Protein AF-A0A2U1B757-F1 (afdb_monomer)

Foldseek 3Di:
DDDDDPDDQDDLVNLCVQLVHDSVLLVCLQQVPPDDDPVSSVSSVVSCVVSVHDDPDPDDPPPPDPQQEEEEEEADAQPCPPVCVPPLVVLLQVLQCVLSVVVRHHYHYHYDHHADLADDDDDPHQEYEYEEDHHPNHVVRCVVVLRHYAYLEAQDDDQFGAYLYAQLLCLLLVVLVVCVVVVFQAEAEEAEPSCVSNVNSNQVNSVVVVGHHDPLRYDYFPHDDLVSLVVSCVVCLVVVPDGLEYEYEADVNQVVSVVVCVVSPHDANPSYAYEYEYADPDPDLRHWYWHFPSSVSSNVRNVRSVVCSVVVPDTHDYHHTYIDIDHRDPDPPDDD

Secondary structure (DSSP, 8-state):
-----------HHHHHHHHTS-HHHHHHHHTT-SS--HHHHHHHHHHHHHTT-----S----SS----EEEEEEE--TT-SSGGGSHHHHHHHHHHHHHHHTTTPEEEEEEPPTT--S-SS----SEEEEEE---HHHHHHHHHTT-EEEEE-SS---SSS-EEEE-HHHHHHHHHHHHHHTT---EEEEE-GGGHHHHHHHHHHHHHTT----GGGEEE-SSS-HHHHHHHHHHHHHHT---SEEEESSHHHHHHHHHHHHHTT--TTTT-EEEEEESSTTS-TTEEEEEE-HHHHHHHHHHHHHHHHH-TTSPP-EEEEPEEEE-PPP------

Organism: NCBI:txid172901

pLDDT: mean 86.19, std 15.77, range [31.67, 98.56]

Structure (mmCIF, N/CA/C/O backbone):
data_AF-A0A2U1B757-F1
#
_entry.id   AF-A0A2U1B757-F1
#
loop_
_atom_site.group_PDB
_atom_site.id
_atom_site.type_symbol
_atom_site.label_atom_id
_atom_site.label_alt_id
_atom_site.label_comp_id
_atom_site.label_asym_id
_atom_site.label_entity_id
_atom_site.label_seq_id
_atom_site.pdbx_PDB_ins_code
_atom_site.Cartn_x
_atom_site.Cartn_y
_atom_site.Cartn_z
_atom_site.occupancy
_atom_site.B_iso_or_equiv
_atom_site.auth_seq_id
_atom_site.auth_comp_id
_atom_site.auth_asym_id
_atom_site.auth_atom_id
_atom_site.pdbx_PDB_model_num
ATOM 1 N N . MET A 1 1 ? -36.670 57.178 38.089 1.00 34.12 1 MET A N 1
ATOM 2 C CA . MET A 1 1 ? -35.702 56.965 39.186 1.00 34.12 1 MET A CA 1
ATOM 3 C C . MET A 1 1 ? -35.154 55.556 39.033 1.00 34.12 1 MET A C 1
ATOM 5 O O . MET A 1 1 ? -35.931 54.614 38.976 1.00 34.12 1 MET A O 1
ATOM 9 N N . ALA A 1 2 ? -33.858 55.452 38.764 1.00 32.03 2 ALA A N 1
ATOM 10 C CA . ALA A 1 2 ? -33.197 54.262 38.246 1.00 32.03 2 ALA A CA 1
ATOM 11 C C . ALA A 1 2 ? -32.808 53.268 39.345 1.00 32.03 2 ALA A C 1
ATOM 13 O O . ALA A 1 2 ? -32.341 53.696 40.393 1.00 32.03 2 ALA A O 1
ATOM 14 N N . ILE A 1 3 ? -32.837 51.971 39.019 1.00 31.67 3 ILE A N 1
ATOM 15 C CA . ILE A 1 3 ? -31.718 51.064 39.307 1.00 31.67 3 ILE A CA 1
ATOM 16 C C . ILE A 1 3 ? -31.488 50.206 38.054 1.00 31.67 3 ILE A C 1
ATOM 18 O O . ILE A 1 3 ? -32.258 49.301 37.748 1.00 31.67 3 ILE A O 1
ATOM 22 N N . ARG A 1 4 ? -30.408 50.499 37.319 1.00 35.34 4 ARG A N 1
ATOM 23 C CA . ARG A 1 4 ? -29.737 49.518 36.456 1.00 35.34 4 ARG A CA 1
ATOM 24 C C . ARG A 1 4 ? -29.043 48.498 37.364 1.00 35.34 4 ARG A C 1
ATOM 26 O O . ARG A 1 4 ? -28.332 48.900 38.282 1.00 35.34 4 ARG A O 1
ATOM 33 N N . ARG A 1 5 ? -29.149 47.205 37.051 1.00 36.34 5 ARG A N 1
ATOM 34 C CA . ARG A 1 5 ? -28.153 46.197 37.441 1.00 36.34 5 ARG A CA 1
ATOM 35 C C . ARG A 1 5 ? -27.697 45.440 36.193 1.00 36.34 5 ARG A C 1
ATOM 37 O O . ARG A 1 5 ? -28.502 44.836 35.496 1.00 36.34 5 ARG A O 1
ATOM 44 N N . ASN A 1 6 ? -26.400 45.549 35.919 1.00 34.94 6 ASN A N 1
ATOM 45 C CA . ASN A 1 6 ? -25.644 44.762 34.949 1.00 34.94 6 ASN A CA 1
ATOM 46 C C . ASN A 1 6 ? -25.761 43.252 35.248 1.00 34.94 6 ASN A C 1
ATOM 48 O O . ASN A 1 6 ? -25.683 42.864 36.408 1.00 34.94 6 ASN A O 1
ATOM 52 N N . GLY A 1 7 ? -25.827 42.420 34.201 1.00 44.78 7 GLY A N 1
ATOM 53 C CA . GLY A 1 7 ? -25.182 41.098 34.187 1.00 44.78 7 GLY A CA 1
ATOM 54 C C . GLY A 1 7 ? -25.816 39.928 34.954 1.00 44.78 7 GLY A C 1
ATOM 55 O O . GLY A 1 7 ? -25.066 39.121 35.493 1.00 44.78 7 GLY A O 1
ATOM 56 N N . ASN A 1 8 ? -27.142 39.770 34.994 1.00 49.88 8 ASN A N 1
ATOM 57 C CA . ASN A 1 8 ? -27.739 38.588 35.634 1.00 49.88 8 ASN A CA 1
ATOM 58 C C . ASN A 1 8 ? -27.901 37.423 34.650 1.00 49.88 8 ASN A C 1
ATOM 60 O O . ASN A 1 8 ? -28.842 37.384 33.860 1.00 49.88 8 ASN A O 1
ATOM 64 N N . ALA A 1 9 ? -26.990 36.453 34.736 1.00 60.97 9 ALA A N 1
ATOM 65 C CA . ALA A 1 9 ? -27.240 35.105 34.244 1.00 60.97 9 ALA A CA 1
ATOM 66 C C . ALA A 1 9 ? -28.541 34.575 34.870 1.00 60.97 9 ALA A C 1
ATOM 68 O O . ALA A 1 9 ? -28.762 34.748 36.072 1.00 60.97 9 ALA A O 1
ATOM 69 N N . VAL A 1 10 ? -29.396 33.946 34.059 1.00 73.62 10 VAL A N 1
ATOM 70 C CA . VAL A 1 10 ? -30.592 33.248 34.552 1.00 73.62 10 VAL A CA 1
ATOM 71 C C . VAL A 1 10 ? -30.161 32.303 35.670 1.00 73.62 10 VAL A C 1
ATOM 73 O O . VAL A 1 10 ? -29.182 31.575 35.509 1.00 73.62 10 VAL A O 1
ATOM 76 N N . ASN A 1 11 ? -30.846 32.343 36.814 1.00 79.81 11 ASN A N 1
ATOM 77 C CA . ASN A 1 11 ? -30.541 31.505 37.974 1.00 79.81 11 ASN A CA 1
ATOM 78 C C . ASN A 1 11 ? -31.618 30.402 38.147 1.00 79.81 11 ASN A C 1
ATOM 80 O O . ASN A 1 11 ? -32.673 30.434 37.514 1.00 79.81 11 ASN A O 1
ATOM 84 N N . MET A 1 12 ? -31.366 29.385 38.983 1.00 77.81 12 MET A N 1
ATOM 85 C CA . MET A 1 12 ? -32.296 28.248 39.146 1.00 77.81 12 MET A CA 1
ATOM 86 C C . MET A 1 12 ? -33.671 28.650 39.702 1.00 77.81 12 MET A C 1
ATOM 88 O O . MET A 1 12 ? -34.647 27.929 39.493 1.00 77.81 12 MET A O 1
ATOM 92 N N . THR A 1 13 ? -33.762 29.789 40.393 1.00 83.00 13 THR A N 1
ATOM 93 C CA . THR A 1 13 ? -35.028 30.343 40.896 1.00 83.00 13 THR A CA 1
ATOM 94 C C . THR A 1 13 ? -35.941 30.748 39.752 1.00 83.00 13 THR A C 1
ATOM 96 O O . THR A 1 13 ? -37.132 30.447 39.788 1.00 83.00 13 THR A O 1
ATOM 99 N N . ASP A 1 14 ? -35.376 31.368 38.716 1.00 83.00 14 ASP A N 1
ATOM 100 C CA . ASP A 1 14 ? -36.125 31.846 37.552 1.00 83.00 14 ASP A CA 1
ATOM 101 C C . ASP A 1 14 ? -36.711 30.664 36.765 1.00 83.00 14 ASP A C 1
ATOM 103 O O . ASP A 1 14 ? -37.870 30.678 36.346 1.00 83.00 14 ASP A O 1
ATOM 107 N N . VAL A 1 15 ? -35.924 29.591 36.641 1.00 84.94 15 VAL A N 1
ATOM 108 C CA . VAL A 1 15 ? -36.330 28.330 36.006 1.00 84.94 15 VAL A CA 1
ATOM 109 C C . VAL A 1 15 ? -37.443 27.650 36.802 1.00 84.94 15 VAL A C 1
ATOM 111 O O . VAL A 1 15 ? -38.430 27.210 36.219 1.00 84.94 15 VAL A O 1
ATOM 114 N N . ALA A 1 16 ? -37.308 27.581 38.128 1.00 87.12 16 ALA A N 1
ATOM 115 C CA . ALA A 1 16 ? -38.297 26.969 39.013 1.00 87.12 16 ALA A CA 1
ATOM 116 C C . ALA A 1 16 ? -39.655 27.680 38.918 1.00 87.12 16 ALA A C 1
ATOM 118 O O . ALA A 1 16 ? -40.687 27.033 38.735 1.00 87.12 16 ALA A O 1
ATOM 119 N N . LEU A 1 17 ? -39.632 29.016 38.949 1.00 86.56 17 LEU A N 1
ATOM 120 C CA . LEU A 1 17 ? -40.824 29.851 38.834 1.00 86.56 17 LEU A CA 1
ATOM 121 C C . LEU A 1 17 ? -41.530 29.646 37.487 1.00 86.56 17 LEU A C 1
ATOM 123 O O . LEU A 1 17 ? -42.750 29.505 37.440 1.00 86.56 17 LEU A O 1
ATOM 127 N N . LYS A 1 18 ? -40.764 29.596 36.391 1.00 85.56 18 LYS A N 1
ATOM 128 C CA . LYS A 1 18 ? -41.311 29.458 35.036 1.00 85.56 18 LYS A CA 1
ATOM 129 C C . LYS A 1 18 ? -41.819 28.042 34.737 1.00 85.56 18 LYS A C 1
ATOM 131 O O . LYS A 1 18 ? -42.826 27.907 34.051 1.00 85.56 18 LYS A O 1
ATOM 136 N N . ALA A 1 19 ? -41.162 27.014 35.275 1.00 86.19 19 ALA A N 1
ATOM 137 C CA . ALA A 1 19 ? -41.557 25.613 35.120 1.00 86.19 19 ALA A CA 1
ATOM 138 C C . ALA A 1 19 ? -42.653 25.172 36.111 1.00 86.19 19 ALA A C 1
ATOM 140 O O . ALA A 1 19 ? -43.146 24.050 36.005 1.00 86.19 19 ALA A O 1
ATOM 141 N N . GLY A 1 20 ? -43.019 26.018 37.083 1.00 88.06 20 GLY A N 1
ATOM 142 C CA . GLY A 1 20 ? -44.039 25.709 38.091 1.00 88.06 20 GLY A CA 1
ATOM 143 C C . GLY A 1 20 ? -43.607 24.647 39.108 1.00 88.06 20 GLY A C 1
ATOM 144 O O . GLY A 1 20 ? -44.442 23.889 39.596 1.00 88.06 20 GLY A O 1
ATOM 145 N N . VAL A 1 21 ? -42.310 24.559 39.420 1.00 92.06 21 VAL A N 1
ATOM 146 C CA . VAL A 1 21 ? -41.742 23.565 40.351 1.00 92.06 21 VAL A CA 1
ATOM 147 C C . VAL A 1 21 ? -40.868 24.228 41.419 1.00 92.06 21 VAL A C 1
ATOM 149 O O . VAL A 1 21 ? -40.536 25.405 41.329 1.00 92.06 21 VAL A O 1
ATOM 152 N N . SER A 1 22 ? -40.447 23.481 42.445 1.00 88.38 22 SER A N 1
ATOM 153 C CA . SER A 1 22 ? -39.488 23.989 43.437 1.00 88.38 22 SER A CA 1
ATOM 154 C C . SER A 1 22 ? -38.060 24.072 42.874 1.00 88.38 22 SER A C 1
ATOM 156 O O . SER A 1 22 ? -37.669 23.278 42.017 1.00 88.38 22 SER A O 1
ATOM 158 N N . GLN A 1 23 ? -37.221 24.954 43.431 1.00 84.25 23 GLN A N 1
ATOM 159 C CA . GLN A 1 23 ? -35.782 24.987 43.109 1.00 84.25 23 GLN A CA 1
ATOM 160 C C . GLN A 1 23 ? -35.089 23.644 43.372 1.00 84.25 23 GLN A C 1
ATOM 162 O O . GLN A 1 23 ? -34.215 23.238 42.609 1.00 84.25 23 GLN A O 1
ATOM 167 N N . SER A 1 24 ? -35.506 22.923 44.419 1.00 81.50 24 SER A N 1
ATOM 168 C CA . SER A 1 24 ? -35.012 21.574 44.701 1.00 81.50 24 SER A CA 1
ATOM 169 C C . SER A 1 24 ? -35.372 20.590 43.587 1.00 81.50 24 SER A C 1
ATOM 171 O O . SER A 1 24 ? -34.555 19.744 43.245 1.00 81.50 24 SER A O 1
ATOM 173 N N . THR A 1 25 ? -36.540 20.734 42.956 1.00 81.56 25 THR A N 1
ATOM 174 C CA . THR A 1 25 ? -36.930 19.929 41.790 1.00 81.56 25 THR A CA 1
ATOM 175 C C . THR A 1 25 ? -36.073 20.276 40.577 1.00 81.56 25 THR A C 1
ATOM 177 O O . THR A 1 25 ? -35.584 19.366 39.916 1.00 81.56 25 THR A O 1
ATOM 180 N N . VAL A 1 26 ? -35.795 21.561 40.326 1.00 83.25 26 VAL A N 1
ATOM 181 C CA . VAL A 1 26 ? -34.861 21.978 39.261 1.00 83.25 26 VAL A CA 1
ATOM 182 C C . VAL A 1 26 ? -33.454 21.429 39.515 1.00 83.25 26 VAL A C 1
ATOM 184 O O . VAL A 1 26 ? -32.849 20.879 38.603 1.00 83.25 26 VAL A O 1
ATOM 187 N N . SER A 1 27 ? -32.959 21.484 40.757 1.00 78.75 27 SER A N 1
ATOM 188 C CA . SER A 1 27 ? -31.669 20.893 41.149 1.00 78.75 27 SER A CA 1
ATOM 189 C C . SER A 1 27 ? -31.639 19.386 40.910 1.00 78.75 27 SER A C 1
ATOM 191 O O . SER A 1 27 ? -30.683 18.858 40.352 1.00 78.75 27 SER A O 1
ATOM 193 N N . ARG A 1 28 ? -32.708 18.682 41.292 1.00 79.38 28 ARG A N 1
ATOM 194 C CA . ARG A 1 28 ? -32.841 17.238 41.087 1.00 79.38 28 ARG A CA 1
ATOM 195 C C . ARG A 1 28 ? -32.923 16.861 39.610 1.00 79.38 28 ARG A C 1
ATOM 197 O O . ARG A 1 28 ? -32.370 15.833 39.236 1.00 79.38 28 ARG A O 1
ATOM 204 N N . VAL A 1 29 ? -33.570 17.684 38.781 1.00 79.38 29 VAL A N 1
ATOM 205 C CA . VAL A 1 29 ? -33.593 17.514 37.320 1.00 79.38 29 VAL A CA 1
ATOM 206 C C . VAL A 1 29 ? -32.201 17.744 36.729 1.00 79.38 29 VAL A C 1
ATOM 208 O O . VAL A 1 29 ? -31.740 16.901 35.967 1.00 79.38 29 VAL A O 1
ATOM 211 N N . LEU A 1 30 ? -31.512 18.823 37.116 1.00 75.25 30 LEU A N 1
ATOM 212 C CA . LEU A 1 30 ? -30.148 19.127 36.662 1.00 75.25 30 LEU A CA 1
ATOM 213 C C . LEU A 1 30 ? -29.133 18.050 37.087 1.00 75.25 30 LEU A C 1
ATOM 215 O O . LEU A 1 30 ? -28.228 17.734 36.324 1.00 75.25 30 LEU A O 1
ATOM 219 N N . ASN A 1 31 ? -29.316 17.451 38.268 1.00 66.69 31 ASN A N 1
ATOM 220 C CA . ASN A 1 31 ? -28.465 16.389 38.817 1.00 66.69 31 ASN A CA 1
ATOM 221 C C . ASN A 1 31 ? -28.964 14.962 38.501 1.00 66.69 31 ASN A C 1
ATOM 223 O O . ASN A 1 31 ? -28.507 14.008 39.126 1.00 66.69 31 ASN A O 1
ATOM 227 N N . ASN A 1 32 ? -29.931 14.809 37.587 1.00 65.50 32 ASN A N 1
ATOM 228 C CA . ASN A 1 32 ? -30.510 13.528 37.155 1.00 65.50 32 ASN A CA 1
ATOM 229 C C . ASN A 1 32 ? -30.948 12.578 38.300 1.00 65.50 32 ASN A C 1
ATOM 231 O O . ASN A 1 32 ? -30.881 11.358 38.171 1.00 65.50 32 ASN A O 1
ATOM 235 N N . GLN A 1 33 ? -31.431 13.109 39.429 1.00 69.75 33 GLN A N 1
ATOM 236 C CA . GLN A 1 33 ? -31.868 12.267 40.550 1.00 69.75 33 GLN A CA 1
ATOM 237 C C . GLN A 1 33 ? -33.144 11.467 40.195 1.00 69.75 33 GLN A C 1
ATOM 239 O O . GLN A 1 33 ? -34.036 11.999 39.515 1.00 69.75 33 GLN A O 1
ATOM 244 N N . PRO A 1 34 ? -33.265 10.202 40.653 1.00 63.91 34 PRO A N 1
ATOM 245 C CA . PRO A 1 34 ? -34.464 9.385 40.460 1.00 63.91 34 PRO A CA 1
ATOM 246 C C . PRO A 1 34 ? -35.663 9.928 41.262 1.00 63.91 34 PRO A C 1
ATOM 248 O O . PRO A 1 34 ? -35.502 10.699 42.208 1.00 63.91 34 PRO A O 1
ATOM 251 N N . GLY A 1 35 ? -36.885 9.528 40.888 1.00 76.50 35 GLY A N 1
ATOM 252 C CA . GLY A 1 35 ? -38.121 9.930 41.584 1.00 76.50 35 GLY A CA 1
ATOM 253 C C . GLY A 1 35 ? -38.808 11.196 41.049 1.00 76.50 35 GLY A C 1
ATOM 254 O O . GLY A 1 35 ? -39.733 11.697 41.681 1.00 76.50 35 GLY A O 1
ATOM 255 N N . ILE A 1 36 ? -38.390 11.710 39.885 1.00 85.62 36 ILE A N 1
ATOM 256 C CA . ILE A 1 36 ? -39.075 12.802 39.172 1.00 85.62 36 ILE A CA 1
ATOM 257 C C . ILE A 1 36 ? -39.834 12.220 37.979 1.00 85.62 36 ILE A C 1
ATOM 259 O O . ILE A 1 36 ? -39.271 11.449 37.201 1.00 85.62 36 ILE A O 1
ATOM 263 N N . SER A 1 37 ? -41.102 12.605 37.813 1.00 79.44 37 SER A N 1
ATOM 264 C CA . SER A 1 37 ? -41.908 12.153 36.675 1.00 79.44 37 SER A CA 1
ATOM 265 C C . SER A 1 37 ? -41.291 12.602 35.342 1.00 79.44 37 SER A C 1
ATOM 267 O O . SER A 1 37 ? -40.710 13.688 35.249 1.00 79.44 37 SER A O 1
ATOM 269 N N . ARG A 1 38 ? -41.451 11.793 34.282 1.00 70.81 38 ARG A N 1
ATOM 270 C CA . ARG A 1 38 ? -40.982 12.162 32.932 1.00 70.81 38 ARG A CA 1
ATOM 271 C C . ARG A 1 38 ? -41.558 13.504 32.483 1.00 70.81 38 ARG A C 1
ATOM 273 O O . ARG A 1 38 ? -40.819 14.322 31.956 1.00 70.81 38 ARG A O 1
ATOM 280 N N . HIS A 1 39 ? -42.840 13.746 32.758 1.00 79.44 39 HIS A N 1
ATOM 281 C CA . HIS A 1 39 ? -43.514 14.994 32.411 1.00 79.44 39 HIS A CA 1
ATOM 282 C C . HIS A 1 39 ? -42.850 16.206 33.082 1.00 79.44 39 HIS A C 1
ATOM 284 O O . HIS A 1 39 ? -42.423 17.129 32.399 1.00 79.44 39 HIS A O 1
ATOM 290 N N . THR A 1 40 ? -42.653 16.159 34.404 1.00 79.25 40 THR A N 1
ATOM 291 C CA . THR A 1 40 ? -41.993 17.236 35.163 1.00 79.25 40 THR A CA 1
ATOM 292 C C . THR A 1 40 ? -40.557 17.472 34.691 1.00 79.25 40 THR A C 1
ATOM 294 O O . THR A 1 40 ? -40.115 18.615 34.592 1.00 79.25 40 THR A O 1
ATOM 297 N N . ARG A 1 41 ? -39.823 16.399 34.373 1.00 84.00 41 ARG A N 1
ATOM 298 C CA . ARG A 1 41 ? -38.450 16.487 33.864 1.00 84.00 41 ARG A CA 1
ATOM 299 C C . ARG A 1 41 ? -38.401 17.189 32.504 1.00 84.00 41 ARG A C 1
ATOM 301 O O . ARG A 1 41 ? -37.575 18.081 32.327 1.00 84.00 41 ARG A O 1
ATOM 308 N N . THR A 1 42 ? -39.302 16.845 31.584 1.00 77.62 42 THR A N 1
ATOM 309 C CA . THR A 1 42 ? -39.407 17.500 30.271 1.00 77.62 42 THR A CA 1
ATOM 310 C C . THR A 1 42 ? -39.729 18.987 30.409 1.00 77.62 42 THR A C 1
ATOM 312 O O . THR A 1 42 ? -38.995 19.811 29.866 1.00 77.62 42 THR A O 1
ATOM 315 N N . THR A 1 43 ? -40.734 19.347 31.217 1.00 82.12 43 THR A N 1
ATOM 316 C CA . THR A 1 43 ? -41.137 20.747 31.441 1.00 82.12 43 THR A CA 1
ATOM 317 C C . THR A 1 43 ? -39.982 21.610 31.959 1.00 82.12 43 THR A C 1
ATOM 319 O O . THR A 1 43 ? -39.777 22.737 31.501 1.00 82.12 43 THR A O 1
ATOM 322 N N . VAL A 1 44 ? -39.179 21.085 32.890 1.00 85.88 44 VAL A N 1
ATOM 323 C CA . VAL A 1 44 ? -38.020 21.807 33.439 1.00 85.88 44 VAL A CA 1
ATOM 324 C C . VAL A 1 44 ? -36.912 21.974 32.394 1.00 85.88 44 VAL A C 1
ATOM 326 O O . VAL A 1 44 ? -36.362 23.067 32.269 1.00 85.88 44 VAL A O 1
ATOM 329 N N . LEU A 1 45 ? -36.600 20.935 31.612 1.00 80.44 45 LEU A N 1
ATOM 330 C CA . LEU A 1 45 ? -35.567 20.993 30.567 1.00 80.44 45 LEU A CA 1
ATOM 331 C C . LEU A 1 45 ? -35.931 21.955 29.427 1.00 80.44 45 LEU A C 1
ATOM 333 O O . LEU A 1 45 ? -35.069 22.680 28.930 1.00 80.44 45 LEU A O 1
ATOM 337 N N . GLU A 1 46 ? -37.200 22.003 29.028 1.00 81.38 46 GLU A N 1
ATOM 338 C CA . GLU A 1 46 ? -37.687 22.971 28.040 1.00 81.38 46 GLU A CA 1
ATOM 339 C C . GLU A 1 46 ? -37.616 24.401 28.571 1.00 81.38 46 GLU A C 1
ATOM 341 O O . GLU A 1 46 ? -37.149 25.300 27.871 1.00 81.38 46 GLU A O 1
ATOM 346 N N . THR A 1 47 ? -37.984 24.602 29.837 1.00 84.94 47 THR A N 1
ATOM 347 C CA . THR A 1 47 ? -37.891 25.907 30.501 1.00 84.94 47 THR A CA 1
ATOM 348 C C . THR A 1 47 ? -36.440 26.395 30.591 1.00 84.94 47 THR A C 1
ATOM 350 O O . THR A 1 47 ? -36.163 27.563 30.319 1.00 84.94 47 THR A O 1
ATOM 353 N N . LEU A 1 48 ? -35.493 25.500 30.902 1.00 81.81 48 LEU A N 1
ATOM 354 C CA . LEU A 1 48 ? -34.054 25.798 30.906 1.00 81.81 48 LEU A CA 1
ATOM 355 C C . LEU A 1 48 ? -33.569 26.291 29.534 1.00 81.81 48 LEU A C 1
ATOM 357 O O . LEU A 1 48 ? -32.829 27.275 29.464 1.00 81.81 48 LEU A O 1
ATOM 361 N N . ARG A 1 49 ? -34.025 25.650 28.446 1.00 76.81 49 ARG A N 1
ATOM 362 C CA . ARG A 1 49 ? -33.707 26.054 27.065 1.00 76.81 49 ARG A CA 1
ATOM 363 C C . ARG A 1 49 ? -34.331 27.398 26.699 1.00 76.81 49 ARG A C 1
ATOM 365 O O . ARG A 1 49 ? -33.632 28.250 26.164 1.00 76.81 49 ARG A O 1
ATOM 372 N N . GLN A 1 50 ? -35.611 27.603 27.013 1.00 76.31 50 GLN A N 1
ATOM 373 C CA . GLN A 1 50 ? -36.326 28.852 26.722 1.00 76.31 50 GLN A CA 1
ATOM 374 C C . GLN A 1 50 ? -35.697 30.062 27.415 1.00 76.31 50 GLN A C 1
ATOM 376 O O . GLN A 1 50 ? -35.659 31.149 26.845 1.00 76.31 50 GLN A O 1
ATOM 381 N N . LEU A 1 51 ? -35.194 29.876 28.635 1.00 80.44 51 LEU A N 1
ATOM 382 C CA . LEU A 1 51 ? -34.554 30.942 29.398 1.00 80.44 51 LEU A CA 1
ATOM 383 C C . LEU A 1 51 ? -33.061 31.107 29.066 1.00 80.44 51 LEU A C 1
ATOM 385 O O . LEU A 1 51 ? -32.431 32.031 29.566 1.00 80.44 51 LEU A O 1
ATOM 389 N N . GLY A 1 52 ? -32.470 30.238 28.239 1.00 70.75 52 GLY A N 1
ATOM 390 C CA . GLY A 1 52 ? -31.040 30.299 27.927 1.00 70.75 52 GLY A CA 1
ATOM 391 C C . GLY A 1 52 ? -30.147 30.098 29.158 1.00 70.75 52 GLY A C 1
ATOM 392 O O . GLY A 1 52 ? -29.062 30.678 29.238 1.00 70.75 52 GLY A O 1
ATOM 393 N N . TYR A 1 53 ? -30.610 29.304 30.132 1.00 73.88 53 TYR A N 1
ATOM 394 C CA . TYR A 1 53 ? -29.877 29.016 31.363 1.00 73.88 53 TYR A CA 1
ATOM 395 C C . TYR A 1 53 ? -28.573 28.272 31.043 1.00 73.88 53 TYR A C 1
ATOM 397 O O . TYR A 1 53 ? -28.596 27.143 30.551 1.00 73.88 53 TYR A O 1
ATOM 405 N N . LYS A 1 54 ? -27.424 28.896 31.325 1.00 54.94 54 LYS A N 1
ATOM 406 C CA . LYS A 1 54 ? -26.097 28.287 31.157 1.00 54.94 54 LYS A CA 1
ATOM 407 C C . LYS A 1 54 ? -25.628 27.728 32.500 1.00 54.94 54 LYS A C 1
ATOM 409 O O . LYS A 1 54 ? -25.348 28.489 33.423 1.00 54.94 54 LYS A O 1
ATOM 414 N N . THR A 1 55 ? -25.543 26.406 32.622 1.00 53.06 55 THR A N 1
ATOM 415 C CA . THR A 1 55 ? -25.015 25.742 33.823 1.00 53.06 55 THR A CA 1
ATOM 416 C C . THR A 1 55 ? -23.510 26.004 33.949 1.00 53.06 55 THR A C 1
ATOM 418 O O . THR A 1 55 ? -22.717 25.424 33.209 1.00 53.06 55 THR A O 1
ATOM 421 N N . ASN A 1 56 ? -23.099 26.837 34.907 1.00 44.94 56 ASN A N 1
ATOM 422 C CA . ASN A 1 56 ? -21.710 26.896 35.373 1.00 44.94 56 ASN A CA 1
ATOM 423 C C . ASN A 1 56 ? -21.478 25.781 36.401 1.00 44.94 56 ASN A C 1
ATOM 425 O O . ASN A 1 56 ? -21.435 26.027 37.603 1.00 44.94 56 ASN A O 1
ATOM 429 N N . SER A 1 57 ? -21.370 24.540 35.940 1.00 39.62 57 SER A N 1
ATOM 430 C CA . SER A 1 57 ? -20.959 23.422 36.789 1.00 39.62 57 SER A CA 1
ATOM 431 C C . SER A 1 57 ? -20.412 22.299 35.922 1.00 39.62 57 SER A C 1
ATOM 433 O O . SER A 1 57 ? -21.151 21.660 35.173 1.00 39.62 57 SER A O 1
ATOM 435 N N . GLY A 1 58 ? -19.102 22.069 36.034 1.00 43.25 58 GLY A N 1
ATOM 436 C CA . GLY A 1 58 ? -18.497 20.813 35.617 1.00 43.25 58 GLY A CA 1
ATOM 437 C C . GLY A 1 58 ? -19.190 19.638 36.312 1.00 43.25 58 GLY A C 1
ATOM 438 O O . GLY A 1 58 ? -19.603 19.750 37.463 1.00 43.25 58 GLY A O 1
ATOM 439 N N . HIS A 1 59 ? -19.291 18.523 35.592 1.00 39.16 59 HIS A N 1
ATOM 440 C CA . HIS A 1 59 ? -19.838 17.241 36.046 1.00 39.16 59 HIS A CA 1
ATOM 441 C C . HIS A 1 59 ? -21.351 17.200 36.320 1.00 39.16 59 HIS A C 1
ATOM 443 O O . HIS A 1 59 ? -21.795 16.925 37.429 1.00 39.16 59 HIS A O 1
ATOM 449 N N . ALA A 1 60 ? -22.139 17.294 35.250 1.00 34.38 60 ALA A N 1
ATOM 450 C CA . ALA A 1 60 ? -23.333 16.465 35.114 1.00 34.38 60 ALA A CA 1
ATOM 451 C C . ALA A 1 60 ? -23.225 15.728 33.774 1.00 34.38 60 ALA A C 1
ATOM 453 O O . ALA A 1 60 ? -23.456 16.300 32.710 1.00 34.38 60 ALA A O 1
ATOM 454 N N . LYS A 1 61 ? -22.775 14.467 33.837 1.00 40.25 61 LYS A N 1
ATOM 455 C CA . LYS A 1 61 ? -22.839 13.519 32.723 1.00 40.25 61 LYS A CA 1
ATOM 456 C C . LYS A 1 61 ? -24.300 13.433 32.289 1.00 40.25 61 LYS A C 1
ATOM 458 O O . LYS A 1 61 ? -25.129 12.878 33.005 1.00 40.25 61 LYS A O 1
ATOM 463 N N . SER A 1 62 ? -24.613 14.017 31.140 1.00 36.25 62 SER A N 1
ATOM 464 C CA . SER A 1 62 ? -25.859 13.715 30.455 1.00 36.25 62 SER A CA 1
ATOM 465 C C . SER A 1 62 ? -25.746 12.277 29.958 1.00 36.25 62 SER A C 1
ATOM 467 O O . SER A 1 62 ? -24.883 11.995 29.134 1.00 36.25 62 SER A O 1
ATOM 469 N N . GLU A 1 63 ? -26.630 11.391 30.418 1.00 38.66 63 GLU A N 1
ATOM 470 C CA . GLU A 1 63 ? -26.969 10.097 29.791 1.00 38.66 63 GLU A CA 1
ATOM 471 C C . GLU A 1 63 ? -27.618 10.297 28.398 1.00 38.66 63 GLU A C 1
ATOM 473 O O . GLU A 1 63 ? -28.562 9.612 28.015 1.00 38.66 63 GLU A O 1
ATOM 478 N N . ALA A 1 64 ? -27.137 11.281 27.638 1.00 38.22 64 ALA A N 1
ATOM 479 C CA . ALA A 1 64 ? -27.410 11.446 26.225 1.00 38.22 64 ALA A CA 1
ATOM 480 C C . ALA A 1 64 ? -26.120 11.041 25.510 1.00 38.22 64 ALA A C 1
ATOM 482 O O . ALA A 1 64 ? -25.210 11.852 25.364 1.00 38.22 64 ALA A O 1
ATOM 483 N N . GLU A 1 65 ? -26.070 9.756 25.160 1.00 40.38 65 GLU A N 1
ATOM 484 C CA . GLU A 1 65 ? -25.096 9.126 24.266 1.00 40.38 65 GLU A CA 1
ATOM 485 C C . GLU A 1 65 ? -23.640 9.163 24.772 1.00 40.38 65 GLU A C 1
ATOM 487 O O . GLU A 1 65 ? -22.866 10.076 24.475 1.00 40.38 65 GLU A O 1
ATOM 492 N N . GLU A 1 66 ? -23.209 8.094 25.456 1.00 45.09 66 GLU A N 1
ATOM 493 C CA . GLU A 1 66 ? -21.830 7.613 25.286 1.00 45.09 66 GLU A CA 1
ATOM 494 C C . GLU A 1 66 ? -21.674 7.245 23.801 1.00 45.09 66 GLU A C 1
ATOM 496 O O . GLU A 1 66 ? -21.884 6.113 23.380 1.00 45.09 66 GLU A O 1
ATOM 501 N N . THR A 1 67 ? -21.430 8.248 22.955 1.00 53.22 67 THR A N 1
ATOM 502 C CA . THR A 1 67 ? -21.060 8.028 21.560 1.00 53.22 67 THR A CA 1
ATOM 503 C C . THR A 1 67 ? -19.739 7.282 21.582 1.00 53.22 67 THR A C 1
ATOM 505 O O . THR A 1 67 ? -18.727 7.890 21.952 1.00 53.22 67 THR A O 1
ATOM 508 N N . ALA A 1 68 ? -19.760 6.004 21.201 1.00 60.56 68 ALA A N 1
ATOM 509 C CA . ALA A 1 68 ? -18.568 5.178 21.098 1.00 60.56 68 ALA A CA 1
ATOM 510 C C . ALA A 1 68 ? -17.458 5.955 20.382 1.00 60.56 68 ALA A C 1
ATOM 512 O O . ALA A 1 68 ? -17.628 6.410 19.243 1.00 60.56 68 ALA A O 1
ATOM 513 N N . ALA A 1 69 ? -16.352 6.189 21.087 1.00 83.62 69 ALA A N 1
ATOM 514 C CA . ALA A 1 69 ? -15.223 6.937 20.560 1.00 83.62 69 ALA A CA 1
ATOM 515 C C . ALA A 1 69 ? -14.225 5.952 19.953 1.00 83.62 69 ALA A C 1
ATOM 517 O O . ALA A 1 69 ? -13.626 5.151 20.669 1.00 83.62 69 ALA A O 1
ATOM 518 N N . VAL A 1 70 ? -14.039 6.027 18.637 1.00 93.94 70 VAL A N 1
ATOM 519 C CA . VAL A 1 70 ? -12.991 5.294 17.923 1.00 93.94 70 VAL A CA 1
ATOM 520 C C . VAL A 1 70 ? -11.835 6.252 17.658 1.00 93.94 70 VAL A C 1
ATOM 522 O O . VAL A 1 70 ? -12.039 7.369 17.175 1.00 93.94 70 VAL A O 1
ATOM 525 N N . SER A 1 71 ? -10.615 5.819 17.957 1.00 95.38 71 SER A N 1
ATOM 526 C CA . SER A 1 71 ? -9.398 6.550 17.598 1.00 95.38 71 SER A CA 1
ATOM 527 C C . SER A 1 71 ? -8.806 5.983 16.314 1.00 95.38 71 SER A C 1
ATOM 529 O O . SER A 1 71 ? -8.474 4.804 16.263 1.00 95.38 71 SER A O 1
ATOM 531 N N . LEU A 1 72 ? -8.619 6.820 15.298 1.00 96.81 72 LEU A N 1
ATOM 532 C CA . LEU A 1 72 ? -7.733 6.529 14.175 1.00 96.81 72 LEU A CA 1
ATOM 533 C C . LEU A 1 72 ? -6.340 7.052 14.514 1.00 96.81 72 LEU A C 1
ATOM 535 O O . LEU A 1 72 ? -6.134 8.259 14.661 1.00 96.81 72 LEU A O 1
ATOM 539 N N . VAL A 1 73 ? -5.404 6.122 14.646 1.00 97.00 73 VAL A N 1
ATOM 540 C CA . VAL A 1 73 ? -4.014 6.369 15.006 1.00 97.00 73 VAL A CA 1
ATOM 541 C C . VAL A 1 73 ? -3.159 6.143 13.766 1.00 97.00 73 VAL A C 1
ATOM 543 O O . VAL A 1 73 ? -3.000 5.016 13.302 1.00 97.00 73 VAL A O 1
ATOM 546 N N . MET A 1 74 ? -2.629 7.231 13.219 1.00 96.88 74 MET A N 1
ATOM 547 C CA . MET A 1 74 ? -1.716 7.222 12.087 1.00 96.88 74 MET A CA 1
ATOM 548 C C . MET A 1 74 ? -0.295 6.891 12.556 1.00 96.88 74 MET A C 1
ATOM 550 O O . MET A 1 74 ? 0.251 7.570 13.430 1.00 96.88 74 MET A O 1
ATOM 554 N N . CYS A 1 75 ? 0.294 5.867 11.945 1.00 96.44 75 CYS A N 1
ATOM 555 C CA . CYS A 1 75 ? 1.647 5.369 12.173 1.00 96.44 75 CYS A CA 1
ATOM 556 C C . CYS A 1 75 ? 2.490 5.630 10.908 1.00 96.44 75 CYS A C 1
ATOM 558 O O . CYS A 1 75 ? 2.478 4.805 9.990 1.00 96.44 75 CYS A O 1
ATOM 560 N N . PRO A 1 76 ? 3.158 6.794 10.807 1.00 94.31 76 PRO A N 1
ATOM 561 C CA . PRO A 1 76 ? 3.880 7.199 9.604 1.00 94.31 76 PRO A CA 1
ATOM 562 C C . PRO A 1 76 ? 5.260 6.540 9.487 1.00 94.31 76 PRO A C 1
ATOM 564 O O . PRO A 1 76 ? 5.838 6.076 10.473 1.00 94.31 76 PRO A O 1
ATOM 567 N N . L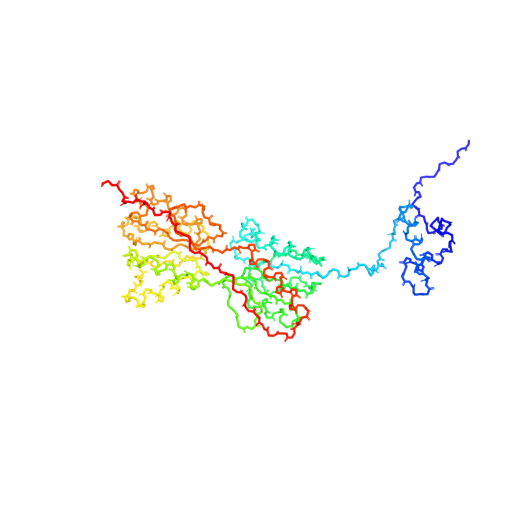EU A 1 77 ? 5.817 6.578 8.276 1.00 92.12 77 LEU A N 1
ATOM 568 C CA . LEU A 1 77 ? 7.250 6.373 8.045 1.00 92.12 77 LEU A CA 1
ATOM 569 C C . LEU A 1 77 ? 8.070 7.586 8.514 1.00 92.12 77 LEU A C 1
ATOM 571 O O . LEU A 1 77 ? 7.524 8.690 8.580 1.00 92.12 77 LEU A O 1
ATOM 575 N N . PRO A 1 78 ? 9.378 7.429 8.796 1.00 91.44 78 PRO A N 1
ATOM 576 C CA . PRO A 1 78 ? 10.232 8.535 9.238 1.00 91.44 78 PRO A CA 1
ATOM 577 C C . PRO A 1 78 ? 10.213 9.755 8.308 1.00 91.44 78 PRO A C 1
ATOM 579 O O . PRO A 1 78 ? 10.277 10.887 8.776 1.00 91.44 78 PRO A O 1
ATOM 582 N N . GLU A 1 79 ? 10.098 9.542 6.997 1.00 89.06 79 GLU A N 1
ATOM 583 C CA . GLU A 1 79 ? 10.044 10.609 5.996 1.00 89.06 79 GLU A CA 1
ATOM 584 C C . GLU A 1 79 ? 8.655 11.265 5.829 1.00 89.06 79 GLU A C 1
ATOM 586 O O . GLU A 1 79 ? 8.534 12.277 5.134 1.00 89.06 79 GLU A O 1
ATOM 591 N N . GLN A 1 80 ? 7.602 10.716 6.445 1.00 88.69 80 GLN A N 1
ATOM 592 C CA . GLN A 1 80 ? 6.217 11.184 6.316 1.00 88.69 80 GLN A CA 1
ATOM 593 C C . GLN A 1 80 ? 5.857 12.176 7.433 1.00 88.69 80 GLN A C 1
ATOM 595 O O . GLN A 1 80 ? 5.167 11.839 8.393 1.00 88.69 80 GLN A O 1
ATOM 600 N N . ASN A 1 81 ? 6.309 13.424 7.289 1.00 82.88 81 ASN A N 1
ATOM 601 C CA . ASN A 1 81 ? 6.075 14.481 8.285 1.00 82.88 81 ASN A CA 1
ATOM 602 C C . ASN A 1 81 ? 4.600 14.908 8.408 1.00 82.88 81 ASN A C 1
ATOM 604 O O . ASN A 1 81 ? 4.144 15.223 9.504 1.00 82.88 81 ASN A O 1
ATOM 608 N N . ASP A 1 82 ? 3.861 14.918 7.294 1.00 86.38 82 ASP A N 1
ATOM 609 C CA . ASP A 1 82 ? 2.419 15.185 7.262 1.00 86.38 82 ASP A CA 1
ATOM 610 C C . ASP A 1 82 ? 1.700 14.062 6.496 1.00 86.38 82 ASP A C 1
ATOM 612 O O . ASP A 1 82 ? 1.439 14.178 5.296 1.00 86.38 82 ASP A O 1
ATOM 616 N N . PRO A 1 83 ? 1.421 12.923 7.154 1.00 85.44 83 PRO A N 1
ATOM 617 C CA . PRO A 1 83 ? 0.836 11.771 6.482 1.00 85.44 83 PRO A CA 1
ATOM 618 C C . PRO A 1 83 ? -0.566 12.051 5.934 1.00 85.44 83 PRO A C 1
ATOM 620 O O . PRO A 1 83 ? -0.939 11.470 4.923 1.00 85.44 83 PRO A O 1
ATOM 623 N N . PHE A 1 84 ? -1.345 12.946 6.547 1.00 86.12 84 PHE A N 1
ATOM 624 C CA . PHE A 1 84 ? -2.691 13.263 6.060 1.00 86.12 84 PHE A CA 1
ATOM 625 C C . PHE A 1 84 ? -2.695 14.261 4.895 1.00 86.12 84 PHE A C 1
ATOM 627 O O . PHE A 1 84 ? -3.730 14.410 4.251 1.00 86.12 84 PHE A O 1
ATOM 634 N N . ALA A 1 85 ? -1.559 14.887 4.568 1.00 83.38 85 ALA A N 1
ATOM 635 C CA . ALA A 1 85 ? -1.385 15.563 3.282 1.00 83.38 85 ALA A CA 1
ATOM 636 C C . ALA A 1 85 ? -1.253 14.574 2.110 1.00 83.38 85 ALA A C 1
ATOM 638 O O . ALA A 1 85 ? -1.453 14.957 0.958 1.00 83.38 85 ALA A O 1
ATOM 639 N N . LEU A 1 86 ? -0.941 13.301 2.383 1.00 85.06 86 LEU A N 1
ATOM 640 C CA . LEU A 1 86 ? -0.960 12.254 1.368 1.00 85.06 86 LEU A CA 1
ATOM 641 C C . LEU A 1 86 ? -2.407 11.822 1.117 1.00 85.06 86 LEU A C 1
ATOM 643 O O . LEU A 1 86 ? -3.103 11.341 2.016 1.00 85.06 86 LEU A O 1
ATOM 647 N N . GLU A 1 87 ? -2.834 11.950 -0.136 1.00 85.94 87 GLU A N 1
ATOM 648 C CA . GLU A 1 87 ? -4.209 11.700 -0.576 1.00 85.94 87 GLU A CA 1
ATOM 649 C C . GLU A 1 87 ? -4.730 10.315 -0.158 1.00 85.94 87 GLU A C 1
ATOM 651 O O . GLU A 1 87 ? -5.879 10.179 0.266 1.00 85.94 87 GLU A O 1
ATOM 656 N N . TYR A 1 88 ? -3.868 9.295 -0.198 1.00 89.19 88 TYR A N 1
ATOM 657 C CA . TYR A 1 88 ? -4.200 7.940 0.240 1.00 89.19 88 TYR A CA 1
ATOM 658 C C . TYR A 1 88 ? -4.728 7.902 1.680 1.00 89.19 88 TYR A C 1
ATOM 660 O O . TYR A 1 88 ? -5.848 7.449 1.922 1.00 89.19 88 TYR A O 1
ATOM 668 N N . PHE A 1 89 ? -3.952 8.410 2.643 1.00 92.06 89 PHE A N 1
ATOM 669 C CA . PHE A 1 89 ? -4.324 8.356 4.057 1.00 92.06 89 PHE A CA 1
ATOM 670 C C . PHE A 1 89 ? -5.508 9.274 4.370 1.00 92.06 89 PHE A C 1
ATOM 672 O O . PHE A 1 89 ? -6.358 8.911 5.187 1.00 92.06 89 PHE A O 1
ATOM 679 N N . ALA A 1 90 ? -5.614 10.421 3.690 1.00 91.75 90 ALA A N 1
ATOM 680 C CA . ALA A 1 90 ? -6.783 11.292 3.785 1.00 91.75 90 ALA A CA 1
ATOM 681 C C . ALA A 1 90 ? -8.069 10.577 3.334 1.00 91.75 90 ALA A C 1
ATOM 683 O O . ALA A 1 90 ? -9.095 10.647 4.016 1.00 91.75 90 ALA A O 1
ATOM 684 N N . THR A 1 91 ? -8.002 9.831 2.229 1.00 92.88 91 THR A N 1
ATOM 685 C CA . THR A 1 91 ? -9.155 9.114 1.667 1.00 92.88 91 THR A CA 1
ATOM 686 C C . THR A 1 91 ? -9.563 7.921 2.534 1.00 92.88 91 THR A C 1
ATOM 688 O O . THR A 1 91 ? -10.752 7.728 2.796 1.00 92.88 91 THR A O 1
ATOM 691 N N . VAL A 1 92 ? -8.595 7.179 3.091 1.00 95.62 92 VAL A N 1
ATOM 692 C CA . VAL A 1 92 ? -8.874 6.145 4.106 1.00 95.62 92 VAL A CA 1
ATOM 693 C C . VAL A 1 92 ? -9.567 6.759 5.329 1.00 95.62 92 VAL A C 1
ATOM 695 O O . VAL A 1 92 ? -10.588 6.248 5.792 1.00 95.62 92 VAL A O 1
ATOM 698 N N . ALA A 1 93 ? -9.059 7.884 5.845 1.00 95.62 93 ALA A N 1
ATOM 699 C CA . ALA A 1 93 ? -9.650 8.562 6.997 1.00 95.62 93 ALA A CA 1
ATOM 700 C C . ALA A 1 93 ? -11.074 9.080 6.722 1.00 95.62 93 ALA A C 1
ATOM 702 O O . ALA A 1 93 ? -11.922 9.021 7.615 1.00 95.62 93 ALA A O 1
ATOM 703 N N . SER A 1 94 ? -11.355 9.548 5.501 1.00 94.88 94 SER A N 1
ATOM 704 C CA . SER A 1 94 ? -12.703 9.927 5.053 1.00 94.88 94 SER A CA 1
ATOM 705 C C . SER A 1 94 ? -13.657 8.728 5.059 1.00 94.88 94 SER A C 1
ATOM 707 O O . SER A 1 94 ? -14.713 8.805 5.690 1.00 94.88 94 SER A O 1
ATOM 709 N N . GLY A 1 95 ? -13.254 7.588 4.483 1.00 96.62 95 GLY A N 1
ATOM 710 C CA . GLY A 1 95 ? -14.057 6.360 4.497 1.00 96.62 95 GLY A CA 1
ATOM 711 C C . GLY A 1 95 ? -14.369 5.860 5.912 1.00 96.62 95 GLY A C 1
ATOM 712 O O . GLY A 1 95 ? -15.495 5.437 6.194 1.00 96.62 95 GLY A O 1
ATOM 713 N N . ILE A 1 96 ? -13.404 5.976 6.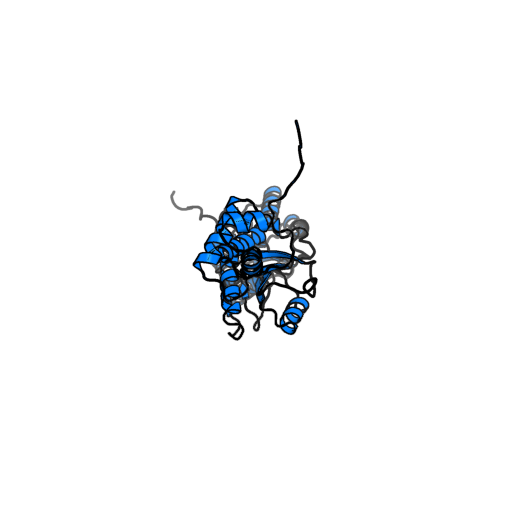834 1.00 97.56 96 ILE A N 1
ATOM 714 C CA . ILE A 1 96 ? -13.614 5.676 8.259 1.00 97.56 96 ILE A CA 1
ATOM 715 C C . ILE A 1 96 ? -14.642 6.640 8.854 1.00 97.56 96 ILE A C 1
ATOM 717 O O . ILE A 1 96 ? -15.637 6.204 9.435 1.00 97.56 96 ILE A O 1
ATOM 721 N N . ARG A 1 97 ? -14.409 7.949 8.707 1.00 96.06 97 ARG A N 1
ATOM 722 C CA . ARG A 1 97 ? -15.237 9.011 9.287 1.00 96.06 97 ARG A CA 1
ATOM 723 C C . ARG A 1 97 ? -16.697 8.875 8.881 1.00 96.06 97 ARG A C 1
ATOM 725 O O . ARG A 1 97 ? -17.548 8.756 9.755 1.00 96.06 97 ARG A O 1
ATOM 732 N N . GLU A 1 98 ? -16.973 8.817 7.583 1.00 95.81 98 GLU A N 1
ATOM 733 C CA . GLU A 1 98 ? -18.343 8.739 7.069 1.00 95.81 98 GLU A CA 1
ATOM 734 C C . GLU A 1 98 ? -19.066 7.466 7.522 1.00 95.81 98 GLU A C 1
ATOM 736 O O . GLU A 1 98 ? -20.281 7.459 7.721 1.00 95.81 98 GLU A O 1
ATOM 741 N N . THR A 1 99 ? -18.331 6.366 7.690 1.00 96.81 99 THR A N 1
ATOM 742 C CA . THR A 1 99 ? -18.900 5.096 8.152 1.00 96.81 99 THR A CA 1
ATOM 743 C C . THR A 1 99 ? -19.233 5.131 9.644 1.00 96.81 99 THR A C 1
ATOM 745 O O . THR A 1 99 ? -20.272 4.613 10.053 1.00 96.81 99 THR A O 1
ATOM 748 N N . LEU A 1 100 ? -18.387 5.761 10.463 1.00 94.19 100 LEU A N 1
ATOM 749 C CA . LEU A 1 100 ? -18.635 5.937 11.895 1.00 94.19 100 LEU A CA 1
ATOM 750 C C . LEU A 1 100 ? -19.755 6.955 12.168 1.00 94.19 100 LEU A C 1
ATOM 752 O O . LEU A 1 100 ? -20.611 6.708 13.019 1.00 94.19 100 LEU A O 1
ATOM 756 N N . GLU A 1 101 ? -19.802 8.055 11.413 1.00 91.69 101 GLU A N 1
ATOM 757 C CA . GLU A 1 101 ? -20.826 9.100 11.549 1.00 91.69 101 GLU A CA 1
ATOM 758 C C . GLU A 1 101 ? -22.243 8.558 11.309 1.00 91.69 101 GLU A C 1
ATOM 760 O O . GLU A 1 101 ? -23.168 8.911 12.040 1.00 91.69 101 GLU A O 1
ATOM 765 N N . LYS A 1 102 ? -22.410 7.619 10.366 1.00 91.38 102 LYS A N 1
ATOM 766 C CA . LYS A 1 102 ? -23.698 6.952 10.080 1.00 91.38 102 LYS A CA 1
ATOM 767 C C . LYS A 1 102 ? -24.297 6.203 11.274 1.00 91.38 102 LYS A C 1
ATOM 769 O O . LYS A 1 102 ? -25.496 5.940 11.270 1.00 91.38 102 LYS A O 1
ATOM 774 N N . VAL A 1 103 ? -23.492 5.850 12.277 1.00 87.81 103 VAL A N 1
ATOM 775 C CA . VAL A 1 103 ? -23.951 5.168 13.499 1.00 87.81 103 VAL A CA 1
ATOM 776 C C . VAL A 1 103 ? -23.791 6.028 14.757 1.00 87.81 103 VAL A C 1
ATOM 778 O O . VAL A 1 103 ? -23.901 5.511 15.866 1.00 87.81 103 VAL A O 1
ATOM 781 N N . GLY A 1 104 ? -23.506 7.325 14.599 1.00 86.69 104 GLY A N 1
ATOM 782 C CA . GLY A 1 104 ? -23.317 8.257 15.713 1.00 86.69 104 GLY A CA 1
ATOM 783 C C . GLY A 1 104 ? -22.009 8.073 16.493 1.00 86.69 104 GLY A C 1
ATOM 784 O O . GLY A 1 104 ? -21.866 8.631 17.579 1.00 86.69 104 GLY A O 1
ATOM 785 N N . ALA A 1 105 ? -21.042 7.308 15.975 1.00 88.69 105 ALA A N 1
ATOM 786 C CA . ALA A 1 105 ? -19.743 7.134 16.620 1.00 88.69 105 ALA A CA 1
ATOM 787 C C . ALA A 1 105 ? -18.824 8.333 16.335 1.00 88.69 105 ALA A C 1
ATOM 789 O O . ALA A 1 105 ? -18.790 8.863 15.222 1.00 88.69 105 ALA A O 1
ATOM 790 N N . ARG A 1 106 ? -18.045 8.759 17.336 1.00 88.81 106 ARG A N 1
ATOM 791 C CA . ARG A 1 106 ? -17.084 9.863 17.183 1.00 88.81 106 ARG A CA 1
ATOM 792 C C . ARG A 1 106 ? -15.730 9.324 16.743 1.00 88.81 106 ARG A C 1
ATOM 794 O O . ARG A 1 106 ? -15.222 8.373 17.333 1.00 88.81 106 ARG A O 1
ATOM 801 N N . LEU A 1 107 ? -15.118 9.985 15.760 1.00 92.81 107 LEU A N 1
ATOM 802 C CA . LEU A 1 107 ? -13.757 9.694 15.315 1.00 92.81 107 LEU A CA 1
ATOM 803 C C . LEU A 1 107 ? -12.764 10.704 15.900 1.00 92.81 107 LEU A C 1
ATOM 805 O O . LEU A 1 107 ? -12.841 11.898 15.600 1.00 92.81 107 LEU A O 1
ATOM 809 N N . ARG A 1 108 ? -11.790 10.218 16.672 1.00 92.31 108 ARG A N 1
ATOM 810 C CA . ARG A 1 108 ? -10.612 10.992 17.080 1.00 92.31 108 ARG A CA 1
ATOM 811 C C . ARG A 1 108 ? -9.448 10.667 16.151 1.00 92.31 108 ARG A C 1
ATOM 813 O O . ARG A 1 108 ? -9.159 9.500 15.926 1.00 92.31 108 ARG A O 1
ATOM 820 N N . LEU A 1 109 ? -8.773 11.692 15.638 1.00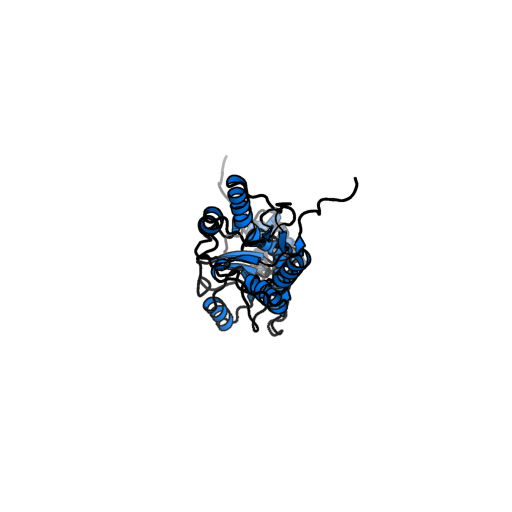 91.62 109 LEU A N 1
ATOM 821 C CA . LEU A 1 109 ? -7.539 11.525 14.873 1.00 91.62 109 LEU A CA 1
ATOM 822 C C . LEU A 1 109 ? -6.329 11.739 15.774 1.00 91.62 109 LEU A C 1
ATOM 824 O O . LEU A 1 109 ? -6.318 12.648 16.608 1.00 91.62 109 LEU A O 1
ATOM 828 N N . GLN A 1 110 ? -5.310 10.915 15.582 1.00 92.38 110 GLN A N 1
ATOM 829 C CA . GLN A 1 110 ? -4.027 11.036 16.249 1.00 92.38 110 GLN A CA 1
ATOM 830 C C . GLN A 1 110 ? -2.919 10.599 15.297 1.00 92.38 110 GLN A C 1
ATOM 832 O O . GLN A 1 110 ? -3.043 9.563 14.659 1.00 92.38 110 GLN A O 1
ATOM 837 N N . THR A 1 111 ? -1.826 11.353 15.242 1.00 93.75 111 THR A N 1
ATOM 838 C CA . THR A 1 111 ? -0.615 10.963 14.509 1.00 93.75 111 THR A CA 1
ATOM 839 C C . THR A 1 111 ? 0.494 10.700 15.512 1.00 93.75 111 THR A C 1
ATOM 841 O O . THR A 1 111 ? 0.730 11.524 16.398 1.00 93.75 111 THR A O 1
ATOM 844 N N . LEU A 1 112 ? 1.140 9.541 15.406 1.00 94.94 112 LEU A N 1
ATOM 845 C CA . LEU A 1 112 ? 2.291 9.188 16.229 1.00 94.94 112 LEU A CA 1
ATOM 846 C C . LEU A 1 112 ? 3.602 9.567 15.530 1.00 94.94 112 LEU A C 1
ATOM 848 O O . LEU A 1 112 ? 3.638 9.645 14.302 1.00 94.94 112 LEU A O 1
ATOM 852 N N . PRO A 1 113 ? 4.699 9.747 16.283 1.00 93.69 113 PRO A N 1
ATOM 853 C CA . PRO A 1 113 ? 6.038 9.669 15.715 1.00 93.69 113 PRO A CA 1
ATOM 854 C C . PRO A 1 113 ? 6.264 8.317 15.022 1.00 93.69 113 PRO A C 1
ATOM 856 O O . PRO A 1 113 ? 5.718 7.294 15.449 1.00 93.69 113 PRO A O 1
ATOM 859 N N . ALA A 1 114 ? 7.095 8.300 13.981 1.00 93.06 114 ALA A N 1
ATOM 860 C CA . ALA A 1 114 ? 7.470 7.062 13.304 1.00 93.06 114 ALA A CA 1
ATOM 861 C C . ALA A 1 114 ? 8.103 6.065 14.289 1.00 93.06 114 ALA A C 1
ATOM 863 O O . ALA A 1 114 ? 8.944 6.436 15.109 1.00 93.06 114 ALA A O 1
ATOM 864 N N . GLY A 1 115 ? 7.680 4.800 14.222 1.00 92.94 115 GLY A N 1
ATOM 865 C CA . GLY A 1 115 ? 8.184 3.743 15.104 1.00 92.94 115 GLY A CA 1
ATOM 866 C C . GLY A 1 115 ? 7.792 3.880 16.581 1.00 92.94 115 GLY A C 1
ATOM 867 O O . GLY A 1 115 ? 8.402 3.227 17.422 1.00 92.94 115 GLY A O 1
ATOM 868 N N . ALA A 1 116 ? 6.798 4.709 16.927 1.00 95.44 116 ALA A N 1
ATOM 869 C CA . ALA A 1 116 ? 6.306 4.807 18.302 1.00 95.44 116 ALA A CA 1
ATOM 870 C C . ALA A 1 116 ? 5.938 3.424 18.870 1.00 95.44 116 ALA A C 1
ATOM 872 O O . ALA A 1 116 ? 5.307 2.621 18.186 1.00 95.44 116 ALA A O 1
ATOM 873 N N . ALA A 1 117 ? 6.324 3.165 20.121 1.00 95.50 117 ALA A N 1
ATOM 874 C CA . ALA A 1 117 ? 6.133 1.881 20.805 1.00 95.50 117 ALA A CA 1
ATOM 875 C C . ALA A 1 117 ? 4.863 1.822 21.674 1.00 95.50 117 ALA A C 1
ATOM 877 O O . ALA A 1 117 ? 4.508 0.764 22.181 1.00 95.50 117 ALA A O 1
ATOM 878 N N . GLU A 1 118 ? 4.184 2.950 21.881 1.00 93.69 118 GLU A N 1
ATOM 879 C CA . GLU A 1 118 ? 2.967 3.043 22.687 1.00 93.69 118 GLU A CA 1
ATOM 880 C C . GLU A 1 118 ? 2.133 4.270 22.295 1.00 93.69 118 GLU A C 1
ATOM 882 O O . GLU A 1 118 ? 2.615 5.189 21.626 1.00 93.69 118 GLU A O 1
ATOM 887 N N . LEU A 1 119 ? 0.863 4.286 22.708 1.00 91.94 119 LEU A N 1
ATOM 888 C CA . LEU A 1 119 ? 0.029 5.482 22.614 1.00 91.94 119 LEU A CA 1
ATOM 889 C C . LEU A 1 119 ? 0.463 6.499 23.682 1.00 91.94 119 LEU A C 1
ATOM 891 O O . LEU A 1 119 ? 0.737 6.109 24.817 1.00 91.94 119 LEU A O 1
ATOM 895 N N . PRO A 1 120 ? 0.479 7.808 23.378 1.00 85.88 120 PRO A N 1
ATOM 896 C CA . PRO A 1 120 ? 0.796 8.811 24.379 1.00 85.88 120 PRO A CA 1
ATOM 897 C C . PRO A 1 120 ? -0.385 8.972 25.344 1.00 85.88 120 PRO A C 1
ATOM 899 O O . PRO A 1 120 ? -1.451 9.479 24.984 1.00 85.88 120 PRO A O 1
ATOM 902 N N . GLY A 1 121 ? -0.163 8.561 26.592 1.00 80.44 121 GLY A N 1
ATOM 903 C CA . GLY A 1 121 ? -1.154 8.614 27.663 1.00 80.44 121 GLY A CA 1
ATOM 904 C C . GLY A 1 121 ? -2.215 7.513 27.581 1.00 80.44 121 GLY A C 1
ATOM 905 O O . GLY A 1 121 ? -2.215 6.666 26.691 1.00 80.44 121 GLY A O 1
ATOM 906 N N . ALA A 1 122 ? -3.141 7.521 28.542 1.00 74.56 122 ALA A N 1
ATOM 907 C CA . ALA A 1 122 ? -4.253 6.576 28.549 1.00 74.56 122 ALA A CA 1
ATOM 908 C C . ALA A 1 122 ? -5.225 6.881 27.398 1.00 74.56 122 ALA A C 1
ATOM 910 O O . ALA A 1 122 ? -5.696 8.015 27.252 1.00 74.56 122 ALA A O 1
ATOM 911 N N . THR A 1 123 ? -5.559 5.865 26.601 1.00 76.38 123 THR A N 1
ATOM 912 C CA . THR A 1 123 ? -6.643 5.990 25.625 1.00 76.38 123 THR A CA 1
ATOM 913 C C . THR A 1 123 ? -7.990 5.966 26.342 1.00 76.38 123 THR A C 1
ATOM 915 O O . THR A 1 123 ? -8.236 5.135 27.211 1.00 76.38 123 THR A O 1
ATOM 918 N N . THR A 1 124 ? -8.874 6.888 25.973 1.00 76.88 124 THR A N 1
ATOM 919 C CA . THR A 1 124 ? -10.289 6.875 26.377 1.00 76.88 124 THR A CA 1
ATOM 920 C C . THR A 1 124 ? -11.186 6.347 25.259 1.00 76.88 124 THR A C 1
ATOM 922 O O . THR A 1 124 ? -12.404 6.446 25.361 1.00 76.88 124 THR A O 1
ATOM 925 N N . ALA A 1 125 ? -10.595 5.895 24.150 1.00 81.50 125 ALA A N 1
ATOM 926 C CA . ALA A 1 125 ? -11.330 5.330 23.032 1.00 81.50 125 ALA A CA 1
ATOM 927 C C . ALA A 1 125 ? -11.685 3.875 23.325 1.00 81.50 125 ALA A C 1
ATOM 929 O O . ALA A 1 125 ? -10.874 3.133 23.876 1.00 81.50 125 ALA A O 1
ATOM 930 N N . GLU A 1 126 ? -12.883 3.476 22.916 1.00 87.00 126 GLU A N 1
ATOM 931 C CA . GLU A 1 126 ? -13.349 2.096 23.039 1.00 87.00 126 GLU A CA 1
ATOM 932 C C . GLU A 1 126 ? -12.609 1.190 22.054 1.00 87.00 126 GLU A C 1
ATOM 934 O O . GLU A 1 126 ? -12.329 0.037 22.370 1.00 87.00 126 GLU A O 1
ATOM 939 N N . GLY A 1 127 ? -12.248 1.735 20.885 1.00 93.50 127 GLY A N 1
ATOM 940 C CA . GLY A 1 127 ? -11.518 1.028 19.841 1.00 93.50 127 GLY A CA 1
ATOM 941 C C . GLY A 1 127 ? -10.477 1.888 19.134 1.00 93.50 127 GLY A C 1
ATOM 942 O O . GLY A 1 127 ? -10.623 3.109 19.021 1.00 93.50 127 GLY A O 1
ATOM 943 N N . VAL A 1 128 ? -9.433 1.238 18.624 1.00 96.62 128 VAL A N 1
ATOM 944 C CA . VAL A 1 128 ? -8.335 1.875 17.887 1.00 96.62 128 VAL A CA 1
ATOM 945 C C . VAL A 1 128 ? -8.219 1.287 16.479 1.00 96.62 128 VAL A C 1
ATOM 947 O O . VAL A 1 128 ? -8.171 0.076 16.298 1.00 96.62 128 VAL A O 1
ATOM 950 N N . ILE A 1 129 ? -8.139 2.143 15.466 1.00 98.12 129 ILE A N 1
ATOM 951 C CA . ILE A 1 129 ? -7.727 1.767 14.111 1.00 98.12 129 ILE A CA 1
ATOM 952 C C . ILE A 1 129 ? -6.288 2.245 13.941 1.00 98.12 129 ILE A C 1
ATOM 954 O O . ILE A 1 129 ? -6.040 3.450 13.960 1.00 98.12 129 ILE A O 1
ATOM 958 N N . LEU A 1 130 ? -5.347 1.317 13.780 1.00 97.94 130 LEU A N 1
ATOM 959 C CA . LEU A 1 130 ? -3.961 1.632 13.433 1.00 97.94 130 LEU A CA 1
ATOM 960 C C . LEU A 1 130 ? -3.840 1.742 11.912 1.00 97.94 130 LEU A C 1
ATOM 962 O O . LEU A 1 130 ? -4.125 0.771 11.218 1.00 97.94 130 LEU A O 1
ATOM 966 N N . LEU A 1 131 ? -3.419 2.893 11.394 1.00 97.06 131 LEU A N 1
ATOM 967 C CA . LEU A 1 131 ? -3.261 3.140 9.958 1.00 97.06 131 LEU A CA 1
ATOM 968 C C . LEU A 1 131 ? -1.789 3.336 9.595 1.00 97.06 131 LEU A C 1
ATOM 970 O O . LEU A 1 131 ? -1.085 4.089 10.263 1.00 97.06 131 LEU A O 1
ATOM 974 N N . GLY A 1 132 ? -1.335 2.695 8.517 1.00 94.06 132 GLY A N 1
ATOM 975 C CA . GLY A 1 132 ? 0.044 2.811 8.031 1.00 94.06 132 GLY A CA 1
ATOM 976 C C . GLY A 1 132 ? 0.948 1.706 8.575 1.00 94.06 132 GLY A C 1
ATOM 977 O O . GLY A 1 132 ? 0.690 0.529 8.325 1.00 94.06 132 GLY A O 1
ATOM 978 N N . PHE A 1 133 ? 2.001 2.078 9.303 1.00 93.94 133 PHE A N 1
ATOM 979 C CA . PHE A 1 133 ? 3.102 1.191 9.701 1.00 93.94 133 PHE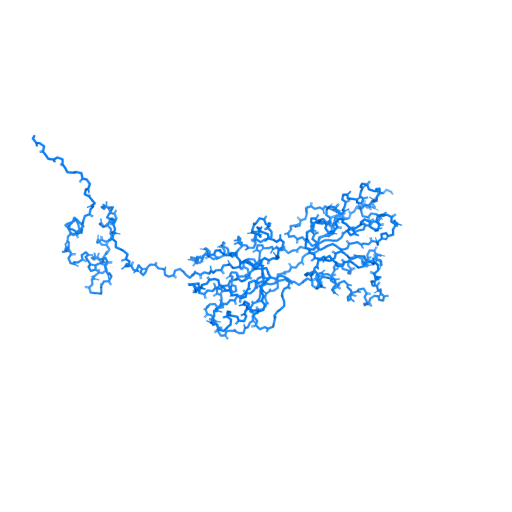 A CA 1
ATOM 980 C C . PHE A 1 133 ? 3.232 1.077 11.234 1.00 93.94 133 PHE A C 1
ATOM 982 O O . PHE A 1 133 ? 4.213 1.554 11.811 1.00 93.94 133 PHE A O 1
ATOM 989 N N . PRO A 1 134 ? 2.234 0.513 11.943 1.00 95.50 134 PRO A N 1
ATOM 990 C CA . PRO A 1 134 ? 2.327 0.321 13.387 1.00 95.50 134 PRO A CA 1
ATOM 991 C C . PRO A 1 134 ? 3.456 -0.652 13.747 1.00 95.50 134 PRO A C 1
ATOM 993 O O . PRO A 1 134 ? 3.548 -1.740 13.180 1.00 95.50 134 PRO A O 1
ATOM 996 N N . SER A 1 135 ? 4.280 -0.274 14.725 1.00 94.62 135 SER A N 1
ATOM 997 C CA . SER A 1 135 ? 5.358 -1.119 15.250 1.00 94.62 135 SER A CA 1
ATOM 998 C C . SER A 1 135 ? 4.814 -2.339 16.001 1.00 94.62 135 SER A C 1
ATOM 1000 O O . SER A 1 135 ? 3.709 -2.313 16.551 1.00 94.62 135 SER A O 1
ATOM 1002 N N . GLU A 1 136 ? 5.602 -3.411 16.068 1.00 94.44 136 GLU A N 1
ATOM 1003 C CA . GLU A 1 136 ? 5.276 -4.585 16.886 1.00 94.44 136 GLU A CA 1
ATOM 1004 C C . GLU A 1 136 ? 5.137 -4.229 18.367 1.00 94.44 136 GLU A C 1
ATOM 1006 O O . GLU A 1 136 ? 4.267 -4.761 19.058 1.00 94.44 136 GLU A O 1
ATOM 1011 N N . GLU A 1 137 ? 5.953 -3.291 18.847 1.00 96.31 137 GLU A N 1
ATOM 1012 C CA . GLU A 1 137 ? 5.946 -2.793 20.215 1.00 96.31 137 GLU A CA 1
ATOM 1013 C C . GLU A 1 137 ? 4.626 -2.091 20.544 1.00 96.31 137 GLU A C 1
ATOM 1015 O O . GLU A 1 137 ? 4.002 -2.418 21.557 1.00 96.31 137 GLU A O 1
ATOM 1020 N N . LEU A 1 138 ? 4.141 -1.211 19.657 1.00 96.12 138 LEU A N 1
ATOM 1021 C CA . LEU A 1 138 ? 2.839 -0.552 19.806 1.00 96.12 138 LEU A CA 1
ATOM 1022 C C . LEU A 1 138 ? 1.715 -1.577 19.866 1.00 96.12 138 LEU A C 1
ATOM 1024 O O . LEU A 1 138 ? 0.862 -1.528 20.754 1.00 96.12 138 LEU A O 1
ATOM 1028 N N . ARG A 1 139 ? 1.726 -2.538 18.942 1.00 95.81 139 ARG A N 1
ATOM 1029 C CA . ARG A 1 139 ? 0.713 -3.594 18.885 1.00 95.81 139 ARG A CA 1
ATOM 1030 C C . ARG A 1 139 ? 0.749 -4.462 20.146 1.00 95.81 139 ARG A C 1
ATOM 1032 O O . ARG A 1 139 ? -0.292 -4.747 20.737 1.00 95.81 139 ARG A O 1
ATOM 1039 N N . ALA A 1 140 ? 1.938 -4.818 20.630 1.00 95.06 140 ALA A N 1
ATOM 1040 C CA . ALA A 1 140 ? 2.120 -5.554 21.879 1.00 95.06 140 ALA A CA 1
ATOM 1041 C C . ALA A 1 140 ? 1.628 -4.770 23.104 1.00 95.06 140 ALA A C 1
ATOM 1043 O O . ALA A 1 140 ? 0.983 -5.354 23.980 1.00 95.06 140 ALA A O 1
ATOM 1044 N N . ALA A 1 141 ? 1.877 -3.459 23.155 1.00 94.62 141 ALA A N 1
ATOM 1045 C CA . ALA A 1 141 ? 1.389 -2.591 24.219 1.00 94.62 141 ALA A CA 1
ATOM 1046 C C . ALA A 1 141 ? -0.147 -2.560 24.260 1.00 94.62 141 ALA A C 1
ATOM 1048 O O . ALA A 1 141 ? -0.729 -2.745 25.331 1.00 94.62 141 ALA A O 1
ATOM 1049 N N . LEU A 1 142 ? -0.810 -2.428 23.105 1.00 94.00 142 LEU A N 1
ATOM 1050 C CA . LEU A 1 142 ? -2.275 -2.464 23.014 1.00 94.00 142 LEU A CA 1
ATOM 1051 C C . LEU A 1 142 ? -2.850 -3.812 23.465 1.00 94.00 142 LEU A C 1
ATOM 1053 O O . LEU A 1 142 ? -3.801 -3.833 24.249 1.00 94.00 142 LEU A O 1
ATOM 1057 N N . ARG A 1 143 ? -2.238 -4.934 23.050 1.00 92.75 143 ARG A N 1
ATOM 1058 C CA . ARG A 1 143 ? -2.625 -6.282 23.509 1.00 92.75 143 ARG A CA 1
ATOM 1059 C C . ARG A 1 143 ? -2.524 -6.415 25.026 1.00 92.75 143 ARG A C 1
ATOM 1061 O O . ARG A 1 143 ? -3.461 -6.889 25.662 1.00 92.75 143 ARG A O 1
ATOM 1068 N N . LYS A 1 144 ? -1.408 -5.969 25.611 1.00 92.88 144 LYS A N 1
ATOM 1069 C CA . LYS A 1 144 ? -1.168 -6.021 27.063 1.00 92.88 144 LYS A CA 1
ATOM 1070 C C . LYS A 1 144 ? -2.169 -5.170 27.850 1.00 92.88 144 LYS A C 1
ATOM 1072 O O . LYS A 1 144 ? -2.516 -5.521 28.972 1.00 92.88 144 LYS A O 1
ATOM 1077 N N . GLN A 1 145 ? -2.619 -4.060 27.272 1.00 91.12 145 GLN A N 1
ATOM 1078 C CA . GLN A 1 145 ? -3.615 -3.166 27.867 1.00 91.12 145 GLN A CA 1
ATOM 1079 C C . GLN A 1 145 ? -5.062 -3.606 27.591 1.00 91.12 145 GLN A C 1
ATOM 1081 O O . GLN A 1 145 ? -5.986 -2.934 28.041 1.00 91.12 145 GLN A O 1
ATOM 1086 N N . HIS A 1 146 ? -5.268 -4.716 26.871 1.00 90.31 146 HIS A N 1
ATOM 1087 C CA . HIS A 1 146 ? -6.583 -5.198 26.441 1.00 90.31 146 HIS A CA 1
ATOM 1088 C C . HIS A 1 146 ? -7.401 -4.144 25.673 1.00 90.31 146 HIS A C 1
ATOM 1090 O O . HIS A 1 146 ? -8.630 -4.127 25.738 1.00 90.31 146 HIS A O 1
ATOM 1096 N N . ILE A 1 147 ? -6.723 -3.265 24.931 1.00 91.81 147 ILE A N 1
ATOM 1097 C CA . ILE A 1 147 ? -7.384 -2.296 24.054 1.00 91.81 147 ILE A CA 1
ATOM 1098 C C . ILE A 1 147 ? -7.854 -3.034 22.805 1.00 91.81 147 ILE A C 1
ATOM 1100 O O . ILE A 1 147 ? -7.079 -3.754 22.177 1.00 91.81 147 ILE A O 1
ATOM 1104 N N . VAL A 1 148 ? -9.115 -2.840 22.417 1.00 94.50 148 VAL A N 1
ATOM 1105 C CA . VAL A 1 148 ? -9.631 -3.375 21.155 1.00 94.50 148 VAL A CA 1
ATOM 1106 C C . VAL A 1 148 ? -9.049 -2.557 20.007 1.00 94.50 148 VAL A C 1
ATOM 1108 O O . VAL A 1 148 ? -9.241 -1.342 19.941 1.00 94.50 148 VAL A O 1
ATOM 1111 N N . TYR A 1 149 ? -8.346 -3.208 19.084 1.00 95.94 149 TYR A N 1
ATOM 1112 C CA . TYR A 1 149 ? -7.803 -2.533 17.913 1.00 95.94 149 TYR A CA 1
ATOM 1113 C C . TYR A 1 149 ? -7.854 -3.400 16.660 1.00 95.94 149 TYR A C 1
ATOM 1115 O O . TYR A 1 149 ? -7.971 -4.623 16.734 1.00 95.94 149 TYR A O 1
ATOM 1123 N N . ILE A 1 150 ? -7.752 -2.736 15.512 1.00 97.62 150 ILE A N 1
ATOM 1124 C CA . ILE A 1 150 ? -7.528 -3.358 14.207 1.00 97.62 150 ILE A CA 1
ATOM 1125 C C . ILE A 1 150 ? -6.367 -2.664 13.488 1.00 97.62 150 ILE A C 1
ATOM 1127 O O . ILE A 1 150 ? -6.021 -1.522 13.813 1.00 97.62 150 ILE A O 1
ATOM 1131 N N . ILE A 1 151 ? -5.815 -3.318 12.471 1.00 97.69 151 ILE A N 1
ATOM 1132 C CA . ILE A 1 151 ? -4.792 -2.756 11.585 1.00 97.69 151 ILE A CA 1
ATOM 1133 C C . ILE A 1 151 ? -5.410 -2.482 10.212 1.00 97.69 151 ILE A C 1
ATOM 1135 O O . ILE A 1 151 ? -5.962 -3.377 9.581 1.00 97.69 151 ILE A O 1
ATOM 1139 N N . ALA A 1 152 ? -5.293 -1.249 9.733 1.00 96.88 152 ALA A N 1
ATOM 1140 C CA . ALA A 1 152 ? -5.611 -0.833 8.376 1.00 96.88 152 ALA A CA 1
ATOM 1141 C C . ALA A 1 152 ? -4.293 -0.539 7.639 1.00 96.88 152 ALA A C 1
ATOM 1143 O O . ALA A 1 152 ? -3.737 0.554 7.745 1.00 96.88 152 ALA A O 1
ATOM 1144 N N . SER A 1 153 ? -3.740 -1.536 6.949 1.00 87.75 153 SER A N 1
ATOM 1145 C CA . SER A 1 153 ? -2.425 -1.431 6.302 1.00 87.75 153 SER A CA 1
ATOM 1146 C C . SER A 1 153 ? -2.279 -2.429 5.164 1.00 87.75 153 SER A C 1
ATOM 1148 O O . SER A 1 153 ? -2.750 -3.557 5.281 1.00 87.75 153 SER A O 1
ATOM 1150 N N . GLY A 1 154 ? -1.609 -2.023 4.085 1.00 82.00 154 GLY A N 1
ATOM 1151 C CA . GLY A 1 154 ? -1.264 -2.900 2.964 1.00 82.00 154 GLY A CA 1
ATOM 1152 C C . GLY A 1 154 ? 0.089 -3.599 3.102 1.00 82.00 154 GLY A C 1
ATOM 1153 O O . GLY A 1 154 ? 0.385 -4.473 2.299 1.00 82.00 154 GLY A O 1
ATOM 1154 N N . ASP A 1 155 ? 0.901 -3.216 4.090 1.00 80.56 155 ASP A N 1
ATOM 1155 C CA . ASP A 1 155 ? 2.322 -3.595 4.161 1.00 80.56 155 ASP A CA 1
ATOM 1156 C C . ASP A 1 155 ? 2.687 -4.294 5.484 1.00 80.56 155 ASP A C 1
ATOM 1158 O O . ASP A 1 155 ? 3.856 -4.542 5.775 1.00 80.56 155 ASP A O 1
ATOM 1162 N N . ILE A 1 156 ? 1.683 -4.593 6.312 1.00 82.56 156 ILE A N 1
ATOM 1163 C CA . ILE A 1 156 ? 1.830 -5.334 7.565 1.00 82.56 156 ILE A CA 1
ATOM 1164 C C . ILE A 1 156 ? 1.122 -6.673 7.413 1.00 82.56 156 ILE A C 1
ATOM 1166 O O . ILE A 1 156 ? -0.027 -6.721 6.982 1.00 82.56 156 ILE A O 1
ATOM 1170 N N . TYR A 1 157 ? 1.785 -7.743 7.848 1.00 80.00 157 TYR A N 1
ATOM 1171 C CA . TYR A 1 157 ? 1.175 -9.056 8.004 1.00 80.00 157 TYR A CA 1
ATOM 1172 C C . TYR A 1 157 ? 1.010 -9.374 9.490 1.00 80.00 157 TYR A C 1
ATOM 1174 O O . TYR A 1 157 ? 1.907 -9.159 10.305 1.00 80.00 157 TYR A O 1
ATOM 1182 N N . SER A 1 158 ? -0.143 -9.917 9.847 1.00 86.19 158 SER A N 1
ATOM 1183 C CA . SER A 1 158 ? -0.389 -10.541 11.140 1.00 86.19 158 SER A CA 1
ATOM 1184 C C . SER A 1 158 ? -1.214 -11.789 10.910 1.00 86.19 158 SER A C 1
ATOM 1186 O O . SER A 1 158 ? -1.916 -11.871 9.915 1.00 86.19 158 SER A O 1
ATOM 1188 N N . SER A 1 159 ? -1.144 -12.759 11.816 1.00 85.19 159 SER A N 1
ATOM 1189 C CA . SER A 1 159 ? -2.080 -13.889 11.873 1.00 85.19 159 SER A CA 1
ATOM 1190 C C . SER A 1 159 ? -2.917 -13.881 13.152 1.00 85.19 159 SER A C 1
ATOM 1192 O O . SER A 1 159 ? -3.643 -14.833 13.428 1.00 85.19 159 SER A O 1
ATOM 1194 N N . THR A 1 160 ? -2.758 -12.849 13.983 1.00 89.69 160 THR A N 1
ATOM 1195 C CA . THR A 1 160 ? -3.312 -12.790 15.343 1.00 89.69 160 THR A CA 1
ATOM 1196 C C . THR A 1 160 ? -4.155 -11.546 15.590 1.00 89.69 160 THR A C 1
ATOM 1198 O O . THR A 1 160 ? -4.672 -11.368 16.689 1.00 89.69 160 THR A O 1
ATOM 1201 N N . GLU A 1 161 ? -4.273 -10.666 14.600 1.00 94.56 161 GLU A N 1
ATOM 1202 C CA . GLU A 1 161 ? -4.878 -9.343 14.737 1.00 94.56 161 GLU A CA 1
ATOM 1203 C C . GLU A 1 161 ? -5.911 -9.131 13.640 1.00 94.56 161 GLU A C 1
ATOM 1205 O O . GLU A 1 161 ? -5.772 -9.634 12.532 1.00 94.56 161 GLU A O 1
ATOM 1210 N N . ASP A 1 162 ? -6.976 -8.406 13.955 1.00 96.56 162 ASP A N 1
ATOM 1211 C CA . ASP A 1 162 ? -7.958 -8.020 12.953 1.00 96.56 162 ASP A CA 1
ATOM 1212 C C . ASP A 1 162 ? -7.324 -7.042 11.962 1.00 96.56 162 ASP A C 1
ATOM 1214 O O . ASP A 1 162 ? -6.731 -6.034 12.360 1.00 96.56 162 ASP A O 1
ATOM 1218 N N . MET A 1 163 ? -7.462 -7.331 10.670 1.00 95.81 163 MET A N 1
ATOM 1219 C CA . MET A 1 163 ? -6.811 -6.568 9.612 1.00 95.81 163 MET A CA 1
ATOM 1220 C C . MET A 1 163 ? -7.779 -6.190 8.500 1.00 95.81 163 MET A C 1
ATOM 1222 O O . MET A 1 163 ? -8.636 -6.972 8.094 1.00 95.81 163 MET A O 1
ATOM 1226 N N . VAL A 1 164 ? -7.593 -4.991 7.966 1.00 96.94 164 VAL A N 1
ATOM 1227 C CA . VAL A 1 164 ? -8.113 -4.575 6.668 1.00 96.94 164 VAL A CA 1
ATOM 1228 C C . VAL A 1 164 ? -6.913 -4.191 5.816 1.00 96.94 164 VAL A C 1
ATOM 1230 O O . VAL A 1 164 ? -6.167 -3.272 6.151 1.00 96.94 164 VAL A O 1
ATOM 1233 N N . THR A 1 165 ? -6.691 -4.945 4.749 1.00 93.69 165 THR A N 1
ATOM 1234 C CA . THR A 1 165 ? -5.453 -4.916 3.967 1.00 93.69 165 THR A CA 1
ATOM 1235 C C . THR A 1 165 ? -5.745 -5.047 2.474 1.00 93.69 165 THR A C 1
ATOM 1237 O O . THR A 1 165 ? -6.904 -5.097 2.065 1.00 93.69 165 THR A O 1
ATOM 1240 N N . VAL A 1 166 ? -4.699 -5.098 1.658 1.00 92.12 166 VAL A N 1
ATOM 1241 C CA . VAL A 1 166 ? -4.740 -5.383 0.221 1.00 92.12 166 VAL A CA 1
ATOM 1242 C C . VAL A 1 166 ? -3.828 -6.566 -0.075 1.00 92.12 166 VAL A C 1
ATOM 1244 O O . VAL A 1 166 ? -2.877 -6.811 0.661 1.00 92.12 166 VAL A O 1
ATOM 1247 N N . ASN A 1 167 ? -4.085 -7.297 -1.158 1.00 90.62 167 ASN A N 1
ATOM 1248 C CA . ASN A 1 167 ? -3.214 -8.399 -1.563 1.00 90.62 167 ASN A CA 1
ATOM 1249 C C . ASN A 1 167 ? -2.186 -7.927 -2.600 1.00 90.62 167 ASN A C 1
ATOM 1251 O O . ASN A 1 167 ? -2.343 -8.156 -3.800 1.00 90.62 167 ASN A O 1
ATOM 1255 N N . ASN A 1 168 ? -1.135 -7.253 -2.123 1.00 91.94 168 ASN A N 1
ATOM 1256 C CA . ASN A 1 168 ? -0.039 -6.765 -2.965 1.00 91.94 168 ASN A CA 1
ATOM 1257 C C . ASN A 1 168 ? 0.641 -7.904 -3.741 1.00 91.94 168 ASN A C 1
ATOM 1259 O O . ASN A 1 168 ? 0.997 -7.732 -4.907 1.00 91.94 168 ASN A O 1
ATOM 1263 N N . PHE A 1 169 ? 0.813 -9.065 -3.104 1.00 93.44 169 PHE A N 1
ATOM 1264 C CA . PHE A 1 169 ? 1.434 -10.230 -3.723 1.00 93.44 169 PHE A CA 1
ATOM 1265 C C . PHE A 1 169 ? 0.631 -10.724 -4.932 1.00 93.44 169 PHE A C 1
ATOM 1267 O O . PHE A 1 169 ? 1.165 -10.802 -6.036 1.00 93.44 169 PHE A O 1
ATOM 1274 N N . GLU A 1 170 ? -0.654 -11.031 -4.750 1.00 93.50 170 GLU A N 1
ATOM 1275 C CA . GLU A 1 170 ? -1.511 -11.556 -5.821 1.00 93.50 170 GLU A CA 1
ATOM 1276 C C . GLU A 1 170 ? -1.701 -10.545 -6.956 1.00 93.50 170 GLU A C 1
ATOM 1278 O O . GLU A 1 170 ? -1.601 -10.914 -8.128 1.00 93.50 170 GLU A O 1
ATOM 1283 N N . ALA A 1 171 ? -1.862 -9.264 -6.619 1.00 94.00 171 ALA A N 1
ATOM 1284 C CA . ALA A 1 171 ? -1.932 -8.180 -7.595 1.00 94.00 171 ALA A CA 1
ATOM 1285 C C . ALA A 1 171 ? -0.668 -8.119 -8.475 1.00 94.00 171 ALA A C 1
ATOM 1287 O O . ALA A 1 171 ? -0.745 -8.006 -9.700 1.00 94.00 171 ALA A O 1
ATOM 1288 N N . SER A 1 172 ? 0.510 -8.268 -7.865 1.00 96.38 172 SER A N 1
ATOM 1289 C CA . SER A 1 172 ? 1.780 -8.348 -8.589 1.00 96.38 172 SER A CA 1
ATOM 1290 C C . SER A 1 172 ? 1.907 -9.596 -9.460 1.00 96.38 172 SER A C 1
ATOM 1292 O O . SER A 1 172 ? 2.466 -9.519 -10.556 1.00 96.38 172 SER A O 1
ATOM 1294 N N . VAL A 1 173 ? 1.386 -10.744 -9.016 1.00 97.50 173 VAL A N 1
ATOM 1295 C CA . VAL A 1 173 ? 1.337 -11.964 -9.842 1.00 97.50 173 VAL A CA 1
ATOM 1296 C C . VAL A 1 173 ? 0.515 -11.715 -11.101 1.00 97.50 173 VAL A C 1
ATOM 1298 O O . VAL A 1 173 ? 0.944 -12.060 -12.203 1.00 97.50 173 VAL A O 1
ATOM 1301 N N . GLU A 1 174 ? -0.658 -11.102 -10.959 1.00 96.44 174 GLU A N 1
ATOM 1302 C CA . GLU A 1 174 ? -1.529 -10.785 -12.087 1.00 96.44 174 GLU A CA 1
ATOM 1303 C C . GLU A 1 174 ? -0.873 -9.797 -13.061 1.00 96.44 174 GLU A C 1
ATOM 1305 O O . GLU A 1 174 ? -0.866 -10.040 -14.274 1.00 96.44 174 GLU A O 1
ATOM 1310 N N . ALA A 1 175 ? -0.244 -8.738 -12.544 1.00 96.81 175 ALA A N 1
ATOM 1311 C CA . ALA A 1 175 ? 0.505 -7.784 -13.357 1.00 96.81 175 ALA A CA 1
ATOM 1312 C C . ALA A 1 175 ? 1.674 -8.447 -14.100 1.00 96.81 175 ALA A C 1
ATOM 1314 O O . ALA A 1 175 ? 1.865 -8.206 -15.293 1.00 96.81 175 ALA A O 1
ATOM 1315 N N . CYS A 1 176 ? 2.427 -9.330 -13.438 1.00 98.19 176 CYS A N 1
ATOM 1316 C CA . CYS A 1 176 ? 3.497 -10.085 -14.083 1.00 98.19 176 CYS A CA 1
ATOM 1317 C C . CYS A 1 176 ? 2.955 -10.957 -15.220 1.00 98.19 176 CYS A C 1
ATOM 1319 O O . CYS A 1 176 ? 3.456 -10.886 -16.342 1.00 98.19 176 CYS A O 1
ATOM 1321 N N . ARG A 1 177 ? 1.872 -11.712 -14.982 1.00 97.81 177 ARG A N 1
ATOM 1322 C CA . ARG A 1 177 ? 1.210 -12.516 -16.025 1.00 97.81 177 ARG A CA 1
ATOM 1323 C C . ARG A 1 177 ? 0.795 -11.676 -17.220 1.00 97.81 177 ARG A C 1
ATOM 1325 O O . ARG A 1 177 ? 0.953 -12.118 -18.355 1.00 97.81 177 ARG A O 1
ATOM 1332 N N . TYR A 1 178 ? 0.250 -10.488 -16.973 1.00 96.88 178 TYR A N 1
ATOM 1333 C CA . TYR A 1 178 ? -0.109 -9.557 -18.034 1.00 96.88 178 TYR A CA 1
ATOM 1334 C C . TYR A 1 178 ? 1.109 -9.160 -18.880 1.00 96.88 178 TYR A C 1
ATOM 1336 O O . TYR A 1 178 ? 1.055 -9.278 -20.104 1.00 96.88 178 TYR A O 1
ATOM 1344 N N . LEU A 1 179 ? 2.224 -8.772 -18.250 1.00 97.44 179 LEU A N 1
ATOM 1345 C CA . LEU A 1 179 ? 3.461 -8.431 -18.962 1.00 97.44 179 LEU A CA 1
ATOM 1346 C C . LEU A 1 179 ? 4.002 -9.615 -19.777 1.00 97.44 179 LEU A C 1
ATOM 1348 O O . LEU A 1 179 ? 4.303 -9.460 -20.960 1.00 97.44 179 LEU A O 1
ATOM 1352 N N . LEU A 1 180 ? 4.057 -10.810 -19.181 1.00 97.94 180 LEU A N 1
ATOM 1353 C CA . LEU A 1 180 ? 4.549 -12.017 -19.850 1.00 97.94 180 LEU A CA 1
ATOM 1354 C C . LEU A 1 180 ? 3.699 -12.394 -21.073 1.00 97.94 180 LEU A C 1
ATOM 1356 O O . LEU A 1 180 ? 4.250 -12.798 -22.099 1.00 97.94 180 LEU A O 1
ATOM 1360 N N . ARG A 1 181 ? 2.367 -12.225 -21.006 1.00 96.81 181 ARG A N 1
ATOM 1361 C CA . ARG A 1 181 ? 1.468 -12.438 -22.159 1.00 96.81 181 ARG A CA 1
ATOM 1362 C C . ARG A 1 181 ? 1.757 -11.486 -23.318 1.00 96.81 181 ARG A C 1
ATOM 1364 O O . ARG A 1 181 ? 1.532 -11.861 -24.462 1.00 96.81 181 ARG A O 1
ATOM 1371 N N . ARG A 1 182 ? 2.280 -10.290 -23.037 1.00 95.25 182 ARG A N 1
ATOM 1372 C CA . ARG A 1 182 ? 2.699 -9.307 -24.050 1.00 95.25 182 ARG A CA 1
ATOM 1373 C C . ARG A 1 182 ? 4.115 -9.538 -24.580 1.00 95.25 182 ARG A C 1
ATOM 1375 O O . ARG A 1 182 ? 4.592 -8.752 -25.387 1.00 95.25 182 ARG A O 1
ATOM 1382 N N . GLY A 1 183 ? 4.779 -10.610 -24.148 1.00 96.62 183 GLY A N 1
ATOM 1383 C CA . GLY A 1 183 ? 6.110 -10.978 -24.622 1.00 96.62 183 GLY A CA 1
ATOM 1384 C C . GLY A 1 183 ? 7.264 -10.338 -23.857 1.00 96.62 183 GLY A C 1
ATOM 1385 O O . GLY A 1 183 ? 8.400 -10.665 -24.171 1.00 96.62 183 GLY A O 1
ATOM 1386 N N . ILE A 1 184 ? 6.995 -9.518 -22.835 1.00 97.88 184 ILE A N 1
ATOM 1387 C CA . ILE A 1 184 ? 8.019 -8.946 -21.948 1.00 97.88 184 ILE A CA 1
ATOM 1388 C C . ILE A 1 184 ? 8.706 -10.079 -21.182 1.00 97.88 184 ILE A C 1
ATOM 1390 O O . ILE A 1 184 ? 8.022 -10.909 -20.580 1.00 97.88 184 ILE A O 1
ATOM 1394 N N . ARG A 1 185 ? 10.044 -10.129 -21.174 1.00 97.38 185 ARG A N 1
ATOM 1395 C CA . ARG A 1 185 ? 10.819 -11.182 -20.485 1.00 97.38 185 ARG A CA 1
ATOM 1396 C C . ARG A 1 185 ? 11.823 -10.641 -19.471 1.00 97.38 185 ARG A C 1
ATOM 1398 O O . ARG A 1 185 ? 12.105 -11.333 -18.495 1.00 97.38 185 ARG A O 1
ATOM 1405 N N . ARG A 1 186 ? 12.335 -9.424 -19.661 1.00 97.88 186 ARG A N 1
ATOM 1406 C CA . ARG A 1 186 ? 13.232 -8.723 -18.736 1.00 97.88 186 ARG A CA 1
ATOM 1407 C C . ARG A 1 186 ? 12.473 -7.621 -18.003 1.00 97.88 186 ARG A C 1
ATOM 1409 O O . ARG A 1 186 ? 12.083 -6.621 -18.600 1.00 97.88 186 ARG A O 1
ATOM 1416 N N . ILE A 1 187 ? 12.295 -7.800 -16.697 1.00 98.56 187 ILE A N 1
ATOM 1417 C CA . ILE A 1 187 ? 11.605 -6.844 -15.828 1.00 98.56 187 ILE A CA 1
ATOM 1418 C C . ILE A 1 187 ? 12.593 -6.332 -14.785 1.00 98.56 187 ILE A C 1
ATOM 1420 O O . ILE A 1 187 ? 13.202 -7.135 -14.078 1.00 98.56 187 ILE A O 1
ATOM 1424 N N . GLY A 1 188 ? 12.723 -5.011 -14.686 1.00 98.00 188 GLY A N 1
ATOM 1425 C CA . GLY A 1 188 ? 13.444 -4.346 -13.611 1.00 98.00 188 GLY 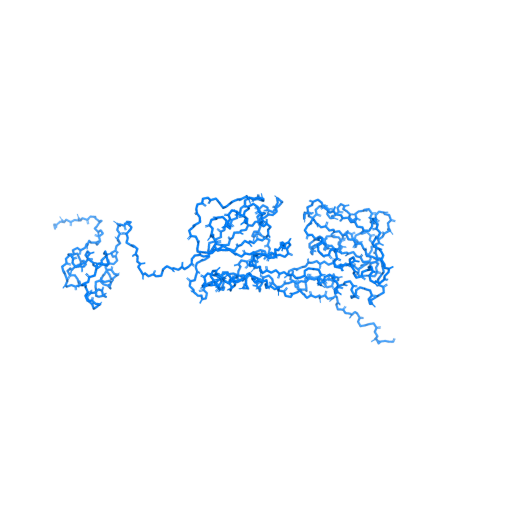A CA 1
ATOM 1426 C C . GLY A 1 188 ? 12.521 -3.781 -12.540 1.00 98.00 188 GLY A C 1
ATOM 1427 O O . GLY A 1 188 ? 11.315 -3.619 -12.738 1.00 98.00 188 GLY A O 1
ATOM 1428 N N . PHE A 1 189 ? 13.104 -3.469 -11.388 1.00 97.94 189 PHE A N 1
ATOM 1429 C CA . PHE A 1 189 ? 12.390 -3.125 -10.168 1.00 97.94 189 PHE A CA 1
ATOM 1430 C C . PHE A 1 189 ? 13.079 -1.975 -9.434 1.00 97.94 189 PHE A C 1
ATOM 1432 O O . PHE A 1 189 ? 14.250 -2.073 -9.067 1.00 97.94 189 PHE A O 1
ATOM 1439 N N . LEU A 1 190 ? 12.320 -0.917 -9.145 1.00 96.62 190 LEU A N 1
ATOM 1440 C CA . LEU A 1 190 ? 12.680 0.132 -8.189 1.00 96.62 190 LEU A CA 1
ATOM 1441 C C . LEU A 1 190 ? 11.741 0.043 -6.986 1.00 96.62 190 LEU A C 1
ATOM 1443 O O . LEU A 1 190 ? 10.622 0.573 -6.999 1.00 96.62 190 LEU A O 1
ATOM 1447 N N . MET A 1 191 ? 12.184 -0.674 -5.956 1.00 95.06 191 MET A N 1
ATOM 1448 C CA . MET A 1 191 ? 11.363 -1.020 -4.794 1.00 95.06 191 MET A CA 1
ATOM 1449 C C . MET A 1 191 ? 11.732 -0.171 -3.578 1.00 95.06 191 MET A C 1
ATOM 1451 O O . MET A 1 191 ? 12.906 -0.023 -3.283 1.00 95.06 191 MET A O 1
ATOM 1455 N N . ALA A 1 192 ? 10.754 0.360 -2.852 1.00 92.25 192 ALA A N 1
ATOM 1456 C CA . ALA A 1 192 ? 10.931 0.872 -1.496 1.00 92.25 192 ALA A CA 1
ATOM 1457 C C . ALA A 1 192 ? 10.936 -0.303 -0.495 1.00 92.25 192 ALA A C 1
ATOM 1459 O O . ALA A 1 192 ? 10.446 -1.383 -0.840 1.00 92.25 192 ALA A O 1
ATOM 1460 N 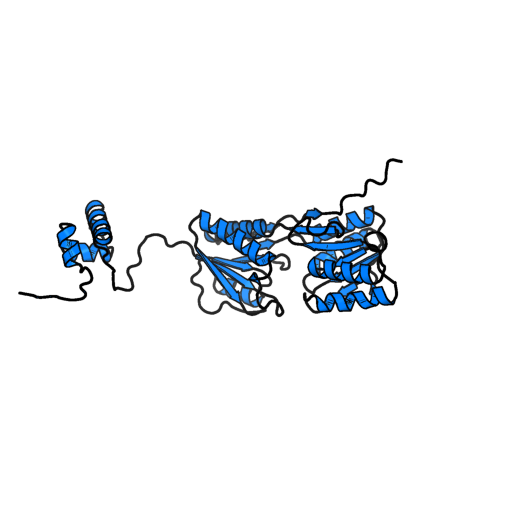N . PRO A 1 193 ? 11.402 -0.112 0.755 1.00 85.19 193 PRO A N 1
ATOM 1461 C CA . PRO A 1 193 ? 11.494 -1.185 1.753 1.00 85.19 193 PRO A CA 1
ATOM 1462 C C . PRO A 1 193 ? 10.185 -1.950 2.005 1.00 85.19 193 PRO A C 1
ATOM 1464 O O . PRO A 1 193 ? 10.209 -3.150 2.251 1.00 85.19 193 PRO A O 1
ATOM 1467 N N . PHE A 1 194 ? 9.038 -1.283 1.875 1.00 79.69 194 PHE A N 1
ATOM 1468 C CA . PHE A 1 194 ? 7.711 -1.877 2.082 1.00 79.69 194 PHE A CA 1
ATOM 1469 C C . PHE A 1 194 ? 7.128 -2.533 0.818 1.00 79.69 194 PHE A C 1
ATOM 1471 O O . PHE A 1 194 ? 6.123 -3.225 0.874 1.00 79.69 194 PHE A O 1
ATOM 1478 N N . GLY A 1 195 ? 7.787 -2.386 -0.335 1.00 83.62 195 GLY A N 1
ATOM 1479 C CA . GLY A 1 195 ? 7.365 -2.977 -1.608 1.00 83.62 195 GLY A CA 1
ATOM 1480 C C . GLY A 1 195 ? 7.782 -4.438 -1.808 1.00 83.62 195 GLY A C 1
ATOM 1481 O O . GLY A 1 195 ? 7.677 -4.947 -2.923 1.00 83.62 195 GLY A O 1
ATOM 1482 N N . LEU A 1 196 ? 8.286 -5.129 -0.781 1.00 87.25 196 LEU A N 1
ATOM 1483 C CA . LEU A 1 196 ? 8.853 -6.472 -0.945 1.00 87.25 196 LEU A CA 1
ATOM 1484 C C . LEU A 1 196 ? 7.811 -7.539 -1.296 1.00 87.25 196 LEU A C 1
ATOM 1486 O O . LEU A 1 196 ? 8.115 -8.401 -2.114 1.00 87.25 196 LEU A O 1
ATOM 1490 N N . GLU A 1 197 ? 6.582 -7.472 -0.772 1.00 90.56 197 GLU A N 1
ATOM 1491 C CA . GLU A 1 197 ? 5.509 -8.381 -1.217 1.00 90.56 197 GLU A CA 1
ATOM 1492 C C . GLU A 1 197 ? 5.185 -8.192 -2.697 1.00 90.56 197 GLU A C 1
ATOM 1494 O O . GLU A 1 197 ? 4.966 -9.160 -3.431 1.00 90.56 197 GLU A O 1
ATOM 1499 N N . ARG A 1 198 ? 5.210 -6.934 -3.150 1.00 93.75 198 ARG A N 1
ATOM 1500 C CA . ARG A 1 198 ? 4.980 -6.597 -4.551 1.00 93.75 198 ARG A CA 1
ATOM 1501 C C . ARG A 1 198 ? 6.055 -7.244 -5.409 1.00 93.75 198 ARG A C 1
ATOM 1503 O O . ARG A 1 198 ? 5.715 -7.934 -6.365 1.00 93.75 198 ARG A O 1
ATOM 1510 N N . TYR A 1 199 ? 7.326 -7.082 -5.046 1.00 96.19 199 TYR A N 1
ATOM 1511 C CA . TYR A 1 199 ? 8.435 -7.755 -5.721 1.00 96.19 199 TYR A CA 1
ATOM 1512 C C . TYR A 1 199 ? 8.304 -9.283 -5.679 1.00 96.19 199 TYR A C 1
ATOM 1514 O O . TYR A 1 199 ? 8.450 -9.929 -6.714 1.00 96.19 199 TYR A O 1
ATOM 1522 N N . ALA A 1 200 ? 7.969 -9.862 -4.523 1.00 95.62 200 ALA A N 1
ATOM 1523 C CA . ALA A 1 200 ? 7.831 -11.306 -4.353 1.00 95.62 200 ALA A CA 1
ATOM 1524 C C . ALA A 1 200 ? 6.770 -11.907 -5.291 1.00 95.62 200 ALA A C 1
ATOM 1526 O O . ALA A 1 200 ? 6.997 -12.978 -5.856 1.00 95.62 200 ALA A O 1
ATOM 1527 N N . GLY A 1 201 ? 5.652 -11.208 -5.518 1.00 96.81 201 GLY A N 1
ATOM 1528 C CA . GLY A 1 201 ? 4.629 -11.628 -6.481 1.00 96.81 201 GLY A CA 1
ATOM 1529 C C . GLY A 1 201 ? 5.161 -11.704 -7.916 1.00 96.81 201 GLY A C 1
ATOM 1530 O O . GLY A 1 201 ? 4.988 -12.723 -8.589 1.00 96.81 201 GLY A O 1
ATOM 1531 N N . PHE A 1 202 ? 5.884 -10.671 -8.369 1.00 98.25 202 PHE A N 1
ATOM 1532 C CA . PHE A 1 202 ? 6.550 -10.692 -9.678 1.00 98.25 202 PHE A CA 1
ATOM 1533 C C . PHE A 1 202 ? 7.617 -11.787 -9.756 1.00 98.25 202 PHE A C 1
ATOM 1535 O O . PHE A 1 202 ? 7.647 -12.550 -10.719 1.00 98.25 202 PHE A O 1
ATOM 1542 N N . GLN A 1 203 ? 8.479 -11.889 -8.743 1.00 97.81 203 GLN A N 1
ATOM 1543 C CA . GLN A 1 203 ? 9.571 -12.857 -8.707 1.00 97.81 203 GLN A CA 1
ATOM 1544 C C . GLN A 1 203 ? 9.046 -14.294 -8.779 1.00 97.81 203 GLN A C 1
ATOM 1546 O O . GLN A 1 203 ? 9.564 -15.094 -9.555 1.00 97.81 203 GLN A O 1
ATOM 1551 N N . MET A 1 204 ? 7.996 -14.624 -8.020 1.00 98.19 204 MET A N 1
ATOM 1552 C CA . MET A 1 204 ? 7.392 -15.955 -8.052 1.00 98.19 204 MET A CA 1
ATOM 1553 C C . MET A 1 204 ? 6.875 -16.297 -9.457 1.00 98.19 204 MET A C 1
ATOM 1555 O O . MET A 1 204 ? 7.110 -17.403 -9.947 1.00 98.19 204 MET A O 1
ATOM 1559 N N . GLU A 1 205 ? 6.173 -15.375 -10.115 1.00 98.50 205 GLU A N 1
ATOM 1560 C CA . GLU A 1 205 ? 5.601 -15.643 -11.436 1.00 98.50 205 GLU A CA 1
ATOM 1561 C C . GLU A 1 205 ? 6.665 -15.683 -12.547 1.00 98.50 205 GLU A C 1
ATOM 1563 O O . GLU A 1 205 ? 6.574 -16.519 -13.449 1.00 98.50 205 GLU A O 1
ATOM 1568 N N . LEU A 1 206 ? 7.721 -14.870 -12.449 1.00 98.44 206 LEU A N 1
ATOM 1569 C CA . LEU A 1 206 ? 8.895 -14.967 -13.320 1.00 98.44 206 LEU A CA 1
ATOM 1570 C C . LEU A 1 206 ? 9.573 -16.336 -13.190 1.00 98.44 206 LEU A C 1
ATOM 1572 O O . LEU A 1 206 ? 9.772 -17.019 -14.197 1.00 98.44 206 LEU A O 1
ATOM 1576 N N . LEU A 1 207 ? 9.834 -16.785 -11.958 1.00 97.94 207 LEU A N 1
ATOM 1577 C CA . LEU A 1 207 ? 10.456 -18.083 -11.688 1.00 97.94 207 LEU A CA 1
ATOM 1578 C C . LEU A 1 207 ? 9.618 -19.249 -12.226 1.00 97.94 207 LEU A C 1
ATOM 1580 O O . LEU A 1 207 ? 10.165 -20.174 -12.829 1.00 97.94 207 LEU A O 1
ATOM 1584 N N . ARG A 1 208 ? 8.286 -19.189 -12.085 1.00 97.88 208 ARG A N 1
ATOM 1585 C CA . ARG A 1 208 ? 7.359 -20.176 -12.677 1.00 97.88 208 ARG A CA 1
ATOM 1586 C C . ARG A 1 208 ? 7.480 -20.280 -14.196 1.00 97.88 208 ARG A C 1
ATOM 1588 O O . ARG A 1 208 ? 7.221 -21.343 -14.749 1.00 97.88 208 ARG A O 1
ATOM 1595 N N . ASN A 1 209 ? 7.893 -19.202 -14.855 1.00 98.19 209 ASN A N 1
ATOM 1596 C CA . ASN A 1 209 ? 8.123 -19.138 -16.296 1.00 98.19 209 ASN A CA 1
ATOM 1597 C C . ASN A 1 209 ? 9.611 -19.285 -16.665 1.00 98.19 209 ASN A C 1
ATOM 1599 O O . ASN A 1 209 ? 10.001 -18.948 -17.781 1.00 98.19 209 ASN A O 1
ATOM 1603 N N . SER A 1 210 ? 10.441 -19.793 -15.742 1.00 97.94 210 SER A N 1
ATOM 1604 C CA . SER A 1 210 ? 11.890 -19.988 -15.922 1.00 97.94 210 SER A CA 1
ATOM 1605 C C . SER A 1 210 ? 12.663 -18.704 -16.252 1.00 97.94 210 SER A C 1
ATOM 1607 O O . SER A 1 210 ? 13.708 -18.748 -16.900 1.00 97.94 210 SER A O 1
ATOM 1609 N N . LEU A 1 211 ? 12.164 -17.557 -15.788 1.00 97.88 211 LEU A N 1
ATOM 1610 C CA . LEU A 1 211 ? 12.830 -16.262 -15.878 1.00 97.88 211 LEU A CA 1
ATOM 1611 C C . LEU A 1 211 ? 13.378 -15.880 -14.502 1.00 97.88 211 LEU A C 1
ATOM 1613 O O . LEU A 1 211 ? 12.695 -16.014 -13.488 1.00 97.88 211 LEU A O 1
ATOM 1617 N N . ASN A 1 212 ? 14.609 -15.376 -14.472 1.00 96.12 212 ASN A N 1
ATOM 1618 C CA . ASN A 1 212 ? 15.232 -14.848 -13.262 1.00 96.12 212 ASN A CA 1
ATOM 1619 C C . ASN A 1 212 ? 15.345 -13.328 -13.364 1.00 96.12 212 ASN A C 1
ATOM 1621 O O . ASN A 1 212 ? 15.670 -12.798 -14.427 1.00 96.12 212 ASN A O 1
ATOM 1625 N N . VAL A 1 213 ? 15.124 -12.641 -12.244 1.00 96.81 213 VAL A N 1
ATOM 1626 C CA . VAL A 1 213 ? 15.455 -11.219 -12.124 1.00 96.81 213 VAL A CA 1
ATOM 1627 C C . VAL A 1 213 ? 16.972 -11.099 -12.069 1.00 96.81 213 VAL A C 1
ATOM 1629 O O . VAL A 1 213 ? 17.616 -11.770 -11.257 1.00 96.81 213 VAL A O 1
ATOM 1632 N N . ARG A 1 214 ? 17.551 -10.276 -12.943 1.00 95.00 214 AR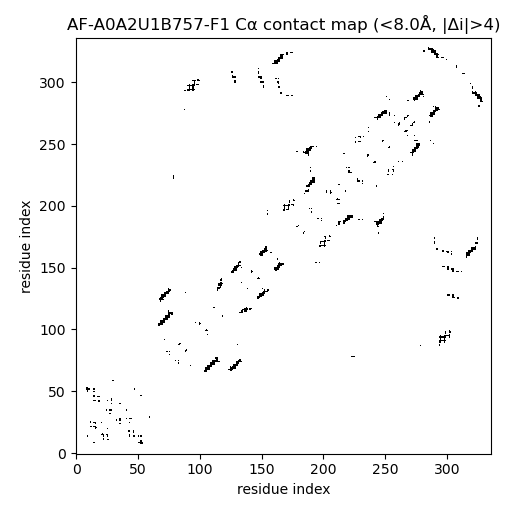G A N 1
ATOM 1633 C CA . ARG A 1 214 ? 18.993 -10.035 -12.924 1.00 95.00 214 ARG A CA 1
ATOM 1634 C C . ARG A 1 214 ? 19.354 -9.177 -11.707 1.00 95.00 214 ARG A C 1
ATOM 1636 O O . ARG A 1 214 ? 18.579 -8.279 -11.376 1.00 95.00 214 ARG A O 1
ATOM 1643 N N . PRO A 1 215 ? 20.500 -9.402 -11.043 1.00 94.75 215 PRO A N 1
ATOM 1644 C CA . PRO A 1 215 ? 20.916 -8.571 -9.913 1.00 94.75 215 PRO A CA 1
ATOM 1645 C C . PRO A 1 215 ? 20.936 -7.067 -10.232 1.00 94.75 215 PRO A C 1
ATOM 1647 O O . PRO A 1 215 ? 20.506 -6.262 -9.414 1.00 94.75 215 PRO A O 1
ATOM 1650 N N . GLU A 1 216 ? 21.370 -6.693 -11.435 1.00 93.75 216 GLU A N 1
ATOM 1651 C CA . GLU A 1 216 ? 21.407 -5.315 -11.936 1.00 93.75 216 GLU A CA 1
ATOM 1652 C C . GLU A 1 216 ? 20.019 -4.713 -12.215 1.00 93.75 216 GLU A C 1
ATOM 1654 O O . GLU A 1 216 ? 19.860 -3.488 -12.217 1.00 93.75 216 GLU A O 1
ATOM 1659 N N . ASP A 1 217 ? 19.011 -5.569 -12.403 1.00 96.44 217 ASP A N 1
ATOM 1660 C CA . ASP A 1 217 ? 17.635 -5.176 -12.693 1.00 96.44 217 ASP A CA 1
ATOM 1661 C C . ASP A 1 217 ? 16.816 -4.920 -11.412 1.00 96.44 217 ASP A C 1
ATOM 1663 O O . ASP A 1 217 ? 15.694 -4.425 -11.486 1.00 96.44 217 ASP A O 1
ATOM 1667 N N . PHE A 1 218 ? 17.354 -5.204 -10.222 1.00 96.12 218 PHE A N 1
ATOM 1668 C CA . PHE A 1 218 ? 16.676 -4.974 -8.944 1.00 96.12 218 PHE A CA 1
ATOM 1669 C C . PHE A 1 218 ? 17.390 -3.911 -8.104 1.00 96.12 218 PHE A C 1
ATOM 1671 O O . PHE A 1 218 ? 18.550 -4.071 -7.729 1.00 96.12 218 PHE A O 1
ATOM 1678 N N . ARG A 1 219 ? 16.678 -2.836 -7.735 1.00 95.44 219 ARG A N 1
ATOM 1679 C CA . ARG A 1 219 ? 17.201 -1.791 -6.840 1.00 95.44 219 ARG A CA 1
ATOM 1680 C C . ARG A 1 219 ? 16.232 -1.498 -5.703 1.00 95.44 219 ARG A C 1
ATOM 1682 O O . ARG A 1 219 ? 15.150 -0.942 -5.915 1.00 95.44 219 ARG A O 1
ATOM 1689 N N . LEU A 1 220 ? 16.668 -1.811 -4.486 1.00 95.50 220 LEU A N 1
ATOM 1690 C CA . LEU A 1 220 ? 15.989 -1.424 -3.254 1.00 95.50 220 LEU A CA 1
ATOM 1691 C C . LEU A 1 220 ? 16.403 0.000 -2.859 1.00 95.50 220 LEU A C 1
ATOM 1693 O O . LEU A 1 220 ? 17.582 0.273 -2.644 1.00 95.50 220 LEU A O 1
ATOM 1697 N N . GLN A 1 221 ? 15.431 0.899 -2.773 1.00 94.44 221 GLN A N 1
ATOM 1698 C CA . GLN A 1 221 ? 15.600 2.278 -2.333 1.00 94.44 221 GLN A CA 1
ATOM 1699 C C . GLN A 1 221 ? 15.608 2.351 -0.802 1.00 94.44 221 GLN A C 1
ATOM 1701 O O . GLN A 1 221 ? 14.944 1.543 -0.149 1.00 94.44 221 GLN A O 1
ATOM 1706 N N . PRO A 1 222 ? 16.324 3.318 -0.203 1.00 92.81 222 PRO A N 1
ATOM 1707 C CA . PRO A 1 222 ? 16.405 3.436 1.252 1.00 92.81 222 PRO A CA 1
ATOM 1708 C C . PRO A 1 222 ? 15.098 3.930 1.886 1.00 92.81 222 PRO A C 1
ATOM 1710 O O . PRO A 1 222 ? 14.892 3.744 3.082 1.00 92.81 222 PRO A O 1
ATOM 1713 N N . ASN A 1 223 ? 14.228 4.581 1.109 1.00 92.44 223 ASN A N 1
ATOM 1714 C CA . ASN A 1 223 ? 12.982 5.173 1.579 1.00 92.44 223 ASN A CA 1
ATOM 1715 C C . ASN A 1 223 ? 11.980 5.339 0.420 1.00 92.44 223 ASN A C 1
ATOM 1717 O O . ASN A 1 223 ? 12.206 4.869 -0.696 1.00 92.44 223 ASN A O 1
ATOM 1721 N N . THR A 1 224 ? 10.850 5.989 0.690 1.00 90.38 224 THR A N 1
ATOM 1722 C CA . THR A 1 224 ? 9.790 6.242 -0.302 1.00 90.38 224 THR A CA 1
ATOM 1723 C C . THR A 1 224 ? 9.942 7.570 -1.056 1.00 90.38 224 THR A C 1
ATOM 1725 O O . THR A 1 224 ? 9.120 7.884 -1.920 1.00 90.38 224 THR A O 1
ATOM 1728 N N . GLN A 1 225 ? 10.984 8.356 -0.771 1.00 91.88 225 GLN A N 1
ATOM 1729 C CA . GLN A 1 225 ? 11.141 9.712 -1.289 1.00 91.88 225 GLN A CA 1
ATOM 1730 C C . GLN A 1 225 ? 11.561 9.722 -2.757 1.00 91.88 225 GLN A C 1
ATOM 1732 O O . GLN A 1 225 ? 12.504 9.043 -3.163 1.00 91.88 225 GLN A O 1
ATOM 1737 N N . LEU A 1 226 ? 10.910 10.590 -3.531 1.00 93.12 226 LEU A N 1
ATOM 1738 C CA . LEU A 1 226 ? 11.105 10.734 -4.970 1.00 93.12 226 LEU A CA 1
ATOM 1739 C C . LEU A 1 226 ? 12.575 10.865 -5.434 1.00 93.12 226 LEU A C 1
ATOM 1741 O O . LEU A 1 226 ? 12.918 10.198 -6.412 1.00 93.12 226 LEU A O 1
ATOM 1745 N N . PRO A 1 227 ? 13.459 11.652 -4.777 1.00 94.81 227 PRO A N 1
ATOM 1746 C CA . PRO A 1 227 ? 14.842 11.809 -5.233 1.00 94.81 227 PRO A CA 1
ATOM 1747 C C . PRO A 1 227 ? 15.606 10.487 -5.352 1.00 94.81 227 PRO A C 1
ATOM 1749 O O . PRO A 1 227 ? 16.327 10.296 -6.325 1.00 94.81 227 PRO A O 1
ATOM 1752 N N . THR A 1 228 ? 15.375 9.537 -4.439 1.00 94.69 228 THR A N 1
ATOM 1753 C CA . THR A 1 228 ? 16.060 8.231 -4.457 1.00 94.69 228 THR A CA 1
ATOM 1754 C C . THR A 1 228 ? 15.721 7.424 -5.715 1.00 94.69 228 THR A C 1
ATOM 1756 O O . THR A 1 228 ? 16.595 6.834 -6.345 1.00 94.69 228 THR A O 1
ATOM 1759 N N . PHE A 1 229 ? 14.465 7.484 -6.166 1.00 95.44 229 PHE A N 1
ATOM 1760 C CA . PHE A 1 229 ? 14.011 6.833 -7.395 1.00 95.44 229 PHE A CA 1
ATOM 1761 C C . PHE A 1 229 ? 14.576 7.499 -8.653 1.00 95.44 229 PHE A C 1
ATOM 1763 O O . PHE A 1 229 ? 14.916 6.803 -9.611 1.00 95.44 229 PHE A O 1
ATOM 1770 N N . ILE A 1 230 ? 14.688 8.833 -8.652 1.00 93.69 230 ILE A N 1
ATOM 1771 C CA . ILE A 1 230 ? 15.294 9.591 -9.757 1.00 93.69 230 ILE A CA 1
ATOM 1772 C C . ILE A 1 230 ? 16.785 9.252 -9.870 1.00 93.69 230 ILE A C 1
ATOM 1774 O O . ILE A 1 230 ? 17.276 8.981 -10.962 1.00 93.69 230 ILE A O 1
ATOM 1778 N N . GLU A 1 231 ? 17.500 9.195 -8.749 1.00 93.25 231 GLU A N 1
ATOM 1779 C CA . GLU A 1 231 ? 18.902 8.773 -8.715 1.00 93.25 231 GLU A CA 1
ATOM 1780 C C . GLU A 1 231 ? 19.078 7.339 -9.234 1.00 93.25 231 GLU A C 1
ATOM 1782 O O . GLU A 1 231 ? 19.979 7.066 -10.029 1.00 93.25 231 GLU A O 1
ATOM 1787 N N . ALA A 1 232 ? 18.182 6.423 -8.858 1.00 93.38 232 ALA A N 1
ATOM 1788 C CA . ALA A 1 232 ? 18.287 5.017 -9.229 1.00 93.38 232 ALA A CA 1
ATOM 1789 C C . ALA A 1 232 ? 18.099 4.738 -10.732 1.00 93.38 232 ALA A C 1
ATOM 1791 O O . ALA A 1 232 ? 18.742 3.822 -11.251 1.00 93.38 232 ALA A O 1
ATOM 1792 N N . ILE A 1 233 ? 17.257 5.508 -11.440 1.00 94.81 233 ILE A N 1
ATOM 1793 C CA . ILE A 1 233 ? 17.014 5.324 -12.886 1.00 94.81 233 ILE A CA 1
ATOM 1794 C C . ILE A 1 233 ? 18.183 5.822 -13.752 1.00 94.81 233 ILE A C 1
ATOM 1796 O O . ILE A 1 233 ? 18.362 5.341 -14.873 1.00 94.81 233 ILE A O 1
ATOM 1800 N N . HIS A 1 234 ? 19.011 6.746 -13.245 1.00 91.94 234 HIS A N 1
ATOM 1801 C CA . HIS A 1 234 ? 20.090 7.365 -14.023 1.00 91.94 234 HIS A CA 1
ATOM 1802 C C . HIS A 1 234 ? 21.073 6.354 -14.619 1.00 91.94 234 HIS A C 1
ATOM 1804 O O . HIS A 1 234 ? 21.535 6.556 -15.739 1.00 91.94 234 HIS A O 1
ATOM 1810 N N . HIS A 1 235 ? 21.373 5.268 -13.906 1.00 87.69 235 HIS A N 1
ATOM 1811 C CA . HIS A 1 235 ? 22.301 4.247 -14.388 1.00 87.69 235 HIS A CA 1
ATOM 1812 C C . HIS A 1 235 ? 21.793 3.552 -15.659 1.00 87.69 235 HIS A C 1
ATOM 1814 O O . HIS A 1 235 ? 22.513 3.516 -16.654 1.00 87.69 235 HIS A O 1
ATOM 1820 N N . TRP A 1 236 ? 20.537 3.090 -15.674 1.00 94.69 236 TRP A N 1
ATOM 1821 C CA . TRP A 1 236 ? 19.967 2.458 -16.869 1.00 94.69 236 TRP A CA 1
ATOM 1822 C C . TRP A 1 236 ? 19.875 3.428 -18.053 1.00 94.69 236 TRP A C 1
ATOM 1824 O O . TRP A 1 236 ? 20.108 3.031 -19.193 1.00 94.69 236 TRP A O 1
ATOM 1834 N N . ILE A 1 237 ? 19.580 4.707 -17.793 1.00 95.00 237 ILE A N 1
ATOM 1835 C CA . ILE A 1 237 ? 19.562 5.751 -18.830 1.00 95.00 237 ILE A CA 1
ATOM 1836 C C . ILE A 1 237 ? 20.964 5.963 -19.418 1.00 95.00 237 ILE A C 1
ATOM 1838 O O . ILE A 1 237 ? 21.113 6.011 -20.638 1.00 95.00 237 ILE A O 1
ATOM 1842 N N . ALA A 1 238 ? 21.986 6.088 -18.566 1.00 93.19 238 ALA A N 1
ATOM 1843 C CA . ALA A 1 238 ? 23.356 6.373 -18.984 1.00 93.19 238 ALA A CA 1
ATOM 1844 C C . ALA A 1 238 ? 23.968 5.227 -19.803 1.00 93.19 238 ALA A C 1
ATOM 1846 O O . ALA A 1 238 ? 24.631 5.474 -20.810 1.00 93.19 238 ALA A O 1
ATOM 1847 N N . GLU A 1 239 ? 23.717 3.983 -19.395 1.00 92.69 239 GLU A N 1
ATOM 1848 C CA . GLU A 1 239 ? 24.238 2.789 -20.071 1.00 92.69 239 GLU A CA 1
ATOM 1849 C C . GLU A 1 239 ? 23.375 2.345 -21.258 1.00 92.69 239 GLU A C 1
ATOM 1851 O O . GLU A 1 239 ? 23.801 1.504 -22.049 1.00 92.69 239 GLU A O 1
ATOM 1856 N N . LYS A 1 240 ? 22.179 2.931 -21.415 1.00 91.31 240 LYS A N 1
ATOM 1857 C CA . LYS A 1 240 ? 21.153 2.504 -22.379 1.00 91.31 240 LYS A CA 1
ATOM 1858 C C . LYS A 1 240 ? 20.799 1.015 -22.254 1.00 91.31 240 LYS A C 1
ATOM 1860 O O . LYS A 1 240 ? 20.442 0.382 -23.244 1.00 91.31 240 LYS A O 1
ATOM 1865 N N . ASP A 1 241 ? 20.864 0.480 -21.037 1.00 94.31 241 ASP A N 1
ATOM 1866 C CA . ASP A 1 241 ? 20.563 -0.918 -20.715 1.00 94.31 241 ASP A CA 1
ATOM 1867 C C . ASP A 1 241 ? 19.270 -1.032 -19.894 1.00 94.31 241 ASP A C 1
ATOM 1869 O O . ASP A 1 241 ? 19.244 -1.547 -18.779 1.00 94.31 241 ASP A O 1
ATOM 1873 N N . LEU A 1 242 ? 18.175 -0.484 -20.422 1.00 95.38 242 LEU A N 1
ATOM 1874 C CA . LEU A 1 242 ? 16.876 -0.564 -19.757 1.00 95.38 242 LEU A CA 1
ATOM 1875 C C . LEU A 1 242 ? 16.302 -1.994 -19.827 1.00 95.38 242 LEU A C 1
ATOM 1877 O O . LEU A 1 242 ? 16.484 -2.699 -20.828 1.00 95.38 242 LEU A O 1
ATOM 1881 N N . PRO A 1 243 ? 15.566 -2.436 -18.792 1.00 97.38 243 PRO A N 1
ATOM 1882 C CA . PRO A 1 243 ? 14.699 -3.600 -18.913 1.00 97.38 243 PRO A CA 1
ATOM 1883 C C . PRO A 1 243 ? 13.529 -3.299 -19.866 1.00 97.38 243 PRO A C 1
ATOM 1885 O O . PRO A 1 243 ? 13.183 -2.143 -20.096 1.00 97.38 243 PRO A O 1
ATOM 1888 N N . GLU A 1 244 ? 12.866 -4.340 -20.372 1.00 97.81 244 GLU A N 1
ATOM 1889 C CA . GLU A 1 244 ? 11.680 -4.185 -21.233 1.00 97.81 244 GLU A CA 1
ATOM 1890 C C . GLU A 1 244 ? 10.479 -3.624 -20.451 1.00 97.81 244 GLU A C 1
ATOM 1892 O O . GLU A 1 244 ? 9.623 -2.930 -21.001 1.00 97.81 244 GLU A O 1
ATOM 1897 N N . ALA A 1 245 ? 10.416 -3.906 -19.147 1.00 98.06 245 ALA A N 1
ATOM 1898 C CA . ALA A 1 245 ? 9.480 -3.268 -18.235 1.00 98.06 245 ALA A CA 1
ATOM 1899 C C . ALA A 1 245 ? 10.155 -2.861 -16.925 1.00 98.06 245 ALA A C 1
ATOM 1901 O O . ALA A 1 245 ? 11.021 -3.570 -16.416 1.00 98.06 245 ALA A O 1
ATOM 1902 N N . LEU A 1 246 ? 9.709 -1.749 -16.347 1.00 98.06 246 LEU A N 1
ATOM 1903 C CA . LEU A 1 246 ? 10.165 -1.262 -15.053 1.00 98.06 246 LEU A CA 1
ATOM 1904 C C . LEU A 1 246 ? 8.993 -1.134 -14.084 1.00 98.06 246 LEU A C 1
ATOM 1906 O O . LEU A 1 246 ? 8.069 -0.348 -14.303 1.00 98.06 246 LEU A O 1
ATOM 1910 N N . VAL A 1 247 ? 9.058 -1.893 -12.993 1.00 97.94 247 VAL A N 1
ATOM 1911 C CA . VAL A 1 247 ? 8.100 -1.826 -11.890 1.00 97.94 247 VAL A CA 1
ATOM 1912 C C . VAL A 1 247 ? 8.612 -0.841 -10.845 1.00 97.94 247 VAL A C 1
ATOM 1914 O O . VAL A 1 247 ? 9.712 -0.992 -10.312 1.00 97.94 247 VAL A O 1
ATOM 1917 N N . VAL A 1 248 ? 7.802 0.163 -10.530 1.00 96.38 248 VAL A N 1
ATOM 1918 C CA . VAL A 1 248 ? 8.130 1.247 -9.601 1.00 96.38 248 VAL A CA 1
ATOM 1919 C C . VAL A 1 248 ? 7.154 1.227 -8.428 1.00 96.38 248 VAL A C 1
ATOM 1921 O O . VAL A 1 248 ? 5.960 0.990 -8.592 1.00 96.38 248 VAL A O 1
ATOM 1924 N N . SER A 1 249 ? 7.658 1.476 -7.220 1.00 93.25 249 SER A N 1
ATOM 1925 C CA . SER A 1 249 ? 6.880 1.316 -5.981 1.00 93.25 249 SER A CA 1
ATOM 1926 C C . SER A 1 249 ? 5.630 2.174 -5.872 1.00 93.25 249 SER A C 1
ATOM 1928 O O . SER A 1 249 ? 4.698 1.775 -5.186 1.00 93.25 249 SER A O 1
ATOM 1930 N N . HIS A 1 250 ? 5.599 3.352 -6.480 1.00 90.62 250 HIS A N 1
ATOM 1931 C CA . HIS A 1 250 ? 4.441 4.236 -6.418 1.00 90.62 250 HIS A CA 1
ATOM 1932 C C . HIS A 1 250 ? 4.352 5.104 -7.669 1.00 90.62 250 HIS A C 1
ATOM 1934 O O . HIS A 1 250 ? 5.339 5.299 -8.388 1.00 90.62 250 HIS A O 1
ATOM 1940 N N . ILE A 1 251 ? 3.141 5.580 -7.947 1.00 91.06 251 ILE A N 1
ATOM 1941 C CA . ILE A 1 251 ? 2.817 6.276 -9.190 1.00 91.06 251 ILE A CA 1
ATOM 1942 C C . ILE A 1 251 ? 3.601 7.580 -9.374 1.00 91.06 251 ILE A C 1
ATOM 1944 O O . ILE A 1 251 ? 3.989 7.895 -10.497 1.00 91.06 251 ILE A O 1
ATOM 1948 N N . ASP A 1 252 ? 3.904 8.317 -8.305 1.00 91.12 252 ASP A N 1
ATOM 1949 C CA . ASP A 1 252 ? 4.600 9.603 -8.419 1.00 91.12 252 ASP A CA 1
ATOM 1950 C C . ASP A 1 252 ? 6.060 9.429 -8.847 1.00 91.12 252 ASP A C 1
ATOM 1952 O O . ASP A 1 252 ? 6.538 10.144 -9.733 1.00 91.12 252 ASP A O 1
ATOM 1956 N N . ALA A 1 253 ? 6.749 8.413 -8.316 1.00 94.12 253 ALA A N 1
ATOM 1957 C CA . ALA A 1 253 ? 8.066 8.020 -8.810 1.00 94.12 253 ALA A CA 1
ATOM 1958 C C . ALA A 1 253 ? 8.002 7.548 -10.265 1.00 94.12 253 ALA A C 1
ATOM 1960 O O . ALA A 1 253 ? 8.838 7.950 -11.074 1.00 94.12 253 ALA A O 1
ATOM 1961 N N . ALA A 1 254 ? 6.991 6.756 -10.629 1.00 95.06 254 ALA A N 1
ATOM 1962 C CA . ALA A 1 254 ? 6.830 6.283 -12.000 1.00 95.06 254 ALA A CA 1
ATOM 1963 C C . ALA A 1 254 ? 6.605 7.436 -12.995 1.00 95.06 254 ALA A C 1
ATOM 1965 O O . ALA A 1 254 ? 7.174 7.426 -14.085 1.00 95.06 254 ALA A O 1
ATOM 1966 N N . ARG A 1 255 ? 5.833 8.464 -12.617 1.00 94.25 255 ARG A N 1
ATOM 1967 C CA . ARG A 1 255 ? 5.623 9.677 -13.427 1.00 94.25 255 ARG A CA 1
ATOM 1968 C C . ARG A 1 255 ? 6.906 10.486 -13.599 1.00 94.25 255 ARG A C 1
ATOM 1970 O O . ARG A 1 255 ? 7.190 10.934 -14.707 1.00 94.25 255 ARG A O 1
ATOM 1977 N N . ALA A 1 256 ? 7.696 10.661 -12.542 1.00 95.25 256 ALA A N 1
ATOM 1978 C CA . ALA A 1 256 ? 8.977 11.357 -12.656 1.00 95.25 256 ALA A CA 1
ATOM 1979 C C . ALA A 1 256 ? 9.966 10.584 -13.541 1.00 95.25 256 ALA A C 1
ATOM 1981 O O . ALA A 1 256 ? 10.607 11.171 -14.411 1.00 95.25 256 ALA A O 1
ATOM 1982 N N . ILE A 1 257 ? 10.034 9.260 -13.376 1.00 96.50 257 ILE A N 1
ATOM 1983 C CA . ILE A 1 257 ? 10.850 8.371 -14.211 1.00 96.50 257 ILE A CA 1
ATOM 1984 C C . ILE A 1 257 ? 10.412 8.433 -15.672 1.00 96.50 257 ILE A C 1
ATOM 1986 O O . ILE A 1 257 ? 11.260 8.568 -16.550 1.00 96.50 257 ILE A O 1
ATOM 1990 N N . LYS A 1 258 ? 9.103 8.407 -15.943 1.00 95.69 258 LYS A N 1
ATOM 1991 C CA . LYS A 1 258 ? 8.551 8.604 -17.288 1.00 95.69 258 LYS A CA 1
ATOM 1992 C C . LYS A 1 258 ? 9.080 9.894 -17.914 1.00 95.69 258 LYS A C 1
ATOM 1994 O O . LYS A 1 258 ? 9.610 9.857 -19.019 1.00 95.69 258 LYS A O 1
ATOM 1999 N N . THR A 1 259 ? 8.983 11.018 -17.203 1.00 95.56 259 THR A N 1
ATOM 2000 C CA . THR A 1 259 ? 9.502 12.309 -17.681 1.00 95.56 259 THR A CA 1
ATOM 2001 C C . THR A 1 259 ? 11.000 12.236 -17.976 1.00 95.56 259 THR A C 1
ATOM 2003 O O . THR A 1 259 ? 11.435 12.695 -19.028 1.00 95.56 259 THR A O 1
ATOM 2006 N N . MET A 1 260 ? 11.789 11.612 -17.098 1.00 95.94 260 MET A N 1
ATOM 2007 C CA . MET A 1 260 ? 13.232 11.441 -17.303 1.00 95.94 260 MET A CA 1
ATOM 2008 C C . MET A 1 260 ? 13.556 10.596 -18.538 1.00 95.94 260 MET A C 1
ATOM 2010 O O . MET A 1 260 ? 14.435 10.965 -19.312 1.00 95.94 260 MET A O 1
ATOM 2014 N N . LEU A 1 261 ? 12.841 9.493 -18.752 1.00 96.56 261 LEU A N 1
ATOM 2015 C CA . LEU A 1 261 ? 13.018 8.626 -19.918 1.00 96.56 261 LEU A CA 1
ATOM 2016 C C . LEU A 1 261 ? 12.700 9.372 -21.222 1.00 96.56 261 LEU A C 1
ATOM 2018 O O . LEU A 1 261 ? 13.518 9.359 -22.142 1.00 96.56 261 LEU A O 1
ATOM 2022 N N . LEU A 1 262 ? 11.578 10.100 -21.264 1.00 95.75 262 LEU A N 1
ATOM 2023 C CA . LEU A 1 262 ? 11.184 10.911 -22.421 1.00 95.75 262 LEU A CA 1
ATOM 2024 C C . LEU A 1 262 ? 12.216 12.007 -22.732 1.00 95.75 262 LEU A C 1
ATOM 2026 O O . LEU A 1 262 ? 12.606 12.181 -23.885 1.00 95.75 262 LEU A O 1
ATOM 2030 N N . LEU A 1 263 ? 12.716 12.712 -21.709 1.00 96.25 263 LEU A N 1
ATOM 2031 C CA . LEU A 1 263 ? 13.752 13.742 -21.872 1.00 96.25 263 LEU A CA 1
ATOM 2032 C C . LEU A 1 263 ? 15.090 13.181 -22.381 1.00 96.25 263 LEU A C 1
ATOM 2034 O O . LEU A 1 263 ? 15.873 13.923 -22.968 1.00 96.25 263 LEU A O 1
ATOM 2038 N N . ASN A 1 264 ? 15.344 11.887 -22.180 1.00 96.38 264 ASN A N 1
ATOM 2039 C CA . ASN A 1 264 ? 16.535 11.191 -22.674 1.00 96.38 264 ASN A CA 1
ATOM 2040 C C . ASN A 1 264 ? 16.284 10.419 -23.985 1.00 96.38 264 ASN A C 1
ATOM 2042 O O . ASN A 1 264 ? 17.147 9.664 -24.429 1.00 96.38 264 ASN A O 1
ATOM 2046 N N . GLY A 1 265 ? 15.133 10.638 -24.633 1.00 95.88 265 GLY A N 1
ATOM 2047 C CA . GLY A 1 265 ? 14.827 10.117 -25.966 1.00 95.88 265 GLY A CA 1
ATOM 2048 C C . GLY A 1 265 ? 14.287 8.686 -26.007 1.00 95.88 265 GLY A C 1
ATOM 2049 O O . GLY A 1 265 ? 14.200 8.124 -27.096 1.00 95.88 265 GLY A O 1
ATOM 2050 N N . PHE A 1 266 ? 13.916 8.102 -24.864 1.00 96.50 266 PHE A N 1
ATOM 2051 C CA . PHE A 1 266 ? 13.221 6.814 -24.818 1.00 96.50 266 PHE A CA 1
ATOM 2052 C C . PHE A 1 266 ? 11.718 6.999 -25.028 1.00 96.50 266 PHE A C 1
ATOM 2054 O O . PHE A 1 266 ? 11.132 7.982 -24.573 1.00 96.50 266 PHE A O 1
ATOM 2061 N N . ARG A 1 267 ? 11.083 6.033 -25.687 1.00 94.56 267 ARG A N 1
ATOM 2062 C CA . ARG A 1 267 ? 9.639 5.986 -25.933 1.00 94.56 267 ARG A CA 1
ATOM 2063 C C . ARG A 1 267 ? 8.957 5.052 -24.943 1.00 94.56 267 ARG A C 1
ATOM 2065 O O . ARG A 1 267 ? 9.498 4.011 -24.571 1.00 94.56 267 ARG A O 1
ATOM 2072 N N . ILE A 1 268 ? 7.755 5.424 -24.525 1.00 93.50 268 ILE A N 1
ATOM 2073 C CA . ILE A 1 268 ? 6.940 4.663 -23.580 1.00 93.50 268 ILE A CA 1
ATOM 2074 C C . ILE A 1 268 ? 5.567 4.488 -24.234 1.00 93.50 268 ILE A C 1
ATOM 2076 O O . ILE A 1 268 ? 4.927 5.502 -24.504 1.00 93.50 268 ILE A O 1
ATOM 2080 N N . PRO A 1 269 ? 5.084 3.251 -24.451 1.00 92.00 269 PRO A N 1
ATOM 2081 C CA . PRO A 1 269 ? 5.619 1.983 -23.943 1.00 92.00 269 PRO A CA 1
ATOM 2082 C C . PRO A 1 269 ? 6.632 1.262 -24.859 1.00 92.00 269 PRO A C 1
ATOM 2084 O O . PRO A 1 269 ? 7.014 0.142 -24.534 1.00 92.00 269 PRO A O 1
ATOM 2087 N N . GLU A 1 270 ? 7.028 1.827 -26.005 1.00 91.88 270 GLU A N 1
ATOM 2088 C CA . GLU A 1 270 ? 7.745 1.088 -27.061 1.00 91.88 270 GLU A CA 1
ATOM 2089 C C . GLU A 1 270 ? 9.155 0.634 -26.678 1.00 91.88 270 GLU A C 1
ATOM 2091 O O . GLU A 1 270 ? 9.539 -0.478 -27.035 1.00 91.88 270 GLU A O 1
ATOM 2096 N N . ASP A 1 271 ? 9.928 1.479 -25.991 1.00 94.62 271 ASP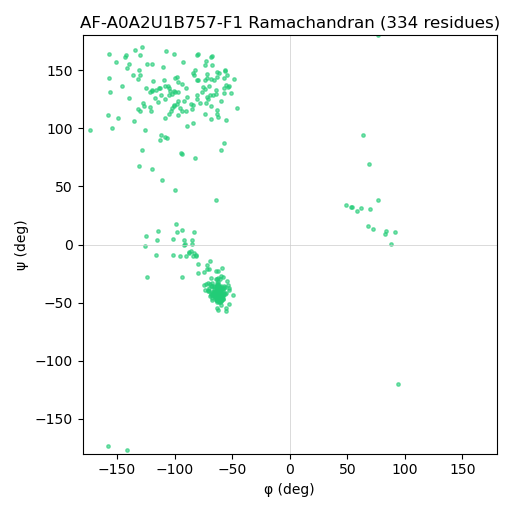 A N 1
ATOM 2097 C CA . ASP A 1 271 ? 11.284 1.125 -25.556 1.00 94.62 271 ASP A CA 1
ATOM 2098 C C . ASP A 1 271 ? 11.281 0.564 -24.126 1.00 94.62 271 ASP A C 1
ATOM 2100 O O . ASP A 1 271 ? 12.144 -0.236 -23.773 1.00 94.62 271 ASP A O 1
ATOM 2104 N N . ILE A 1 272 ? 10.309 0.974 -23.303 1.00 96.31 272 ILE A N 1
ATOM 2105 C CA . ILE A 1 272 ? 10.130 0.482 -21.936 1.00 96.31 272 ILE A CA 1
ATOM 2106 C C . ILE A 1 272 ? 8.687 0.651 -21.451 1.00 96.31 272 ILE A C 1
ATOM 2108 O O . ILE A 1 272 ? 8.101 1.734 -21.510 1.00 96.31 272 ILE A O 1
ATOM 2112 N N . GLN A 1 273 ? 8.124 -0.416 -20.886 1.00 96.56 273 GLN A N 1
ATOM 2113 C CA . GLN A 1 273 ? 6.821 -0.382 -20.229 1.00 96.56 273 GLN A CA 1
ATOM 2114 C C . GLN A 1 273 ? 6.969 -0.028 -18.744 1.00 96.56 273 GLN A C 1
ATOM 2116 O O . GLN A 1 273 ? 7.670 -0.705 -17.998 1.00 96.56 273 GLN A O 1
ATOM 2121 N N . LEU A 1 274 ? 6.244 0.984 -18.268 1.00 96.88 274 LEU A N 1
ATOM 2122 C CA . LEU A 1 274 ? 6.199 1.305 -16.838 1.00 96.88 274 LEU A CA 1
ATOM 2123 C C . LEU A 1 274 ? 5.014 0.626 -16.146 1.00 96.88 274 LEU A C 1
ATOM 2125 O O . LEU A 1 274 ? 3.900 0.620 -16.684 1.00 96.88 274 LEU A O 1
ATOM 2129 N N . VAL A 1 275 ? 5.264 0.104 -14.944 1.00 96.44 275 VAL A N 1
ATOM 2130 C CA . VAL A 1 275 ? 4.254 -0.420 -14.016 1.00 96.44 275 VAL A CA 1
ATOM 2131 C C . VAL A 1 275 ? 4.397 0.276 -12.669 1.00 96.44 275 VAL A C 1
ATOM 2133 O O . VAL A 1 275 ? 5.509 0.412 -12.164 1.00 96.44 275 VAL A O 1
ATOM 2136 N N . ALA A 1 276 ? 3.289 0.699 -12.069 1.00 94.38 276 ALA A N 1
ATOM 2137 C CA . ALA A 1 276 ? 3.301 1.368 -10.775 1.00 94.38 276 ALA A CA 1
ATOM 2138 C C . ALA A 1 276 ? 2.120 0.971 -9.889 1.00 94.38 276 ALA A C 1
ATOM 2140 O O . ALA A 1 276 ? 1.111 0.451 -10.360 1.00 94.38 276 ALA A O 1
ATOM 2141 N N . PHE A 1 277 ? 2.245 1.261 -8.599 1.00 91.19 277 PHE A N 1
ATOM 2142 C CA . PHE A 1 277 ? 1.159 1.125 -7.635 1.00 91.19 277 PHE A CA 1
ATOM 2143 C C . PHE A 1 277 ? 0.539 2.496 -7.393 1.00 91.19 277 PHE A C 1
ATOM 2145 O O . PHE A 1 277 ? 1.254 3.478 -7.184 1.00 91.19 277 PHE A O 1
ATOM 2152 N N . ASP A 1 278 ? -0.782 2.556 -7.456 1.00 83.38 278 ASP A N 1
ATOM 2153 C CA . ASP A 1 278 ? -1.559 3.789 -7.411 1.00 83.38 278 ASP A CA 1
ATOM 2154 C C . ASP A 1 278 ? -2.743 3.632 -6.441 1.00 83.38 278 ASP A C 1
ATOM 2156 O O . ASP A 1 278 ? -3.089 2.539 -5.988 1.00 83.38 278 ASP A O 1
ATOM 2160 N N . HIS A 1 279 ? -3.369 4.748 -6.109 1.00 76.50 279 HIS A N 1
ATOM 2161 C CA . HIS A 1 279 ? -4.584 4.831 -5.311 1.00 76.50 279 HIS A CA 1
ATOM 2162 C C . HIS A 1 279 ? -5.751 5.417 -6.118 1.00 76.50 279 HIS A C 1
ATOM 2164 O O . HIS A 1 279 ? -6.889 5.333 -5.666 1.00 76.50 279 HIS A O 1
ATOM 2170 N N . HIS A 1 280 ? -5.486 5.938 -7.326 1.00 69.81 280 HIS A N 1
ATOM 2171 C CA . HIS A 1 280 ? -6.497 6.477 -8.235 1.00 69.81 280 HIS A CA 1
ATOM 2172 C C . HIS A 1 280 ? -6.338 5.942 -9.669 1.00 69.81 280 HIS A C 1
ATOM 2174 O O . HIS A 1 280 ? -5.345 6.239 -10.335 1.00 69.81 280 HIS A O 1
ATOM 2180 N N . PRO A 1 281 ? -7.317 5.192 -10.207 1.00 62.34 281 PRO A N 1
ATOM 2181 C CA . PRO A 1 281 ? -7.259 4.752 -11.597 1.00 62.34 281 PRO A CA 1
ATOM 2182 C C . PRO A 1 281 ? -7.288 5.932 -12.579 1.00 62.34 281 PRO A C 1
ATOM 2184 O O . PRO A 1 281 ? -7.942 6.945 -12.345 1.00 62.34 281 PRO A O 1
ATOM 2187 N N . GLY A 1 282 ? -6.620 5.773 -13.726 1.00 59.56 282 GLY A N 1
ATOM 2188 C CA . GLY A 1 282 ? -6.802 6.658 -14.886 1.00 59.56 282 GLY A CA 1
ATOM 2189 C C . GLY A 1 282 ? -6.010 7.967 -14.877 1.00 59.56 282 GLY A C 1
ATOM 2190 O O . GLY A 1 282 ? -6.210 8.805 -15.750 1.00 59.56 282 GLY A O 1
ATOM 2191 N N . THR A 1 283 ? -5.086 8.155 -13.938 1.00 62.41 283 THR A N 1
ATOM 2192 C CA . THR A 1 283 ? -4.299 9.393 -13.827 1.00 62.41 283 THR A CA 1
ATOM 2193 C C . THR A 1 283 ? -3.120 9.480 -14.812 1.00 62.41 283 THR A C 1
ATOM 2195 O O . THR A 1 283 ? -2.589 10.565 -15.043 1.00 62.41 283 THR A O 1
ATOM 2198 N N . CYS A 1 284 ? -2.694 8.362 -15.411 1.00 67.62 284 CYS A N 1
ATOM 2199 C CA . CYS A 1 284 ? -1.663 8.328 -16.452 1.00 67.62 284 CYS A CA 1
ATOM 2200 C C . CYS A 1 284 ? -1.920 7.172 -17.427 1.00 67.62 284 CYS A C 1
ATOM 2202 O O . CYS A 1 284 ? -1.716 6.013 -17.078 1.00 67.62 284 CYS A O 1
ATOM 2204 N N . SER A 1 285 ? -2.338 7.477 -18.656 1.00 75.94 285 SER A N 1
ATOM 2205 C CA . SER A 1 285 ? -2.750 6.468 -19.643 1.00 75.94 285 SER A CA 1
ATOM 2206 C C . SER A 1 285 ? -1.618 5.591 -20.177 1.00 75.94 285 SER A C 1
ATOM 2208 O O . SER A 1 285 ? -1.907 4.592 -20.811 1.00 75.94 285 SER A O 1
ATOM 2210 N N . GLU A 1 286 ? -0.350 5.945 -19.963 1.00 85.38 286 GLU A N 1
ATOM 2211 C CA . GLU A 1 286 ? 0.815 5.217 -20.507 1.00 85.38 286 GLU A CA 1
ATOM 2212 C C . GLU A 1 286 ? 1.498 4.308 -19.467 1.00 85.38 286 GLU A C 1
ATOM 2214 O O . GLU A 1 286 ? 2.370 3.510 -19.811 1.00 85.38 286 GLU A O 1
ATOM 2219 N N . ILE A 1 287 ? 1.103 4.406 -18.192 1.00 92.12 287 ILE A N 1
ATOM 2220 C CA . ILE A 1 287 ? 1.635 3.591 -17.094 1.00 92.12 287 ILE A CA 1
ATOM 2221 C C . ILE A 1 287 ? 0.589 2.534 -16.737 1.00 92.12 287 ILE A C 1
ATOM 2223 O O . ILE A 1 287 ? -0.568 2.862 -16.490 1.00 92.12 287 ILE A O 1
ATOM 2227 N N . ILE A 1 288 ? 0.996 1.265 -16.680 1.00 93.19 288 ILE A N 1
ATOM 2228 C CA . ILE A 1 288 ? 0.151 0.204 -16.121 1.00 93.19 288 ILE A CA 1
ATOM 2229 C C . ILE A 1 288 ? 0.079 0.426 -14.610 1.00 93.19 288 ILE A C 1
ATOM 2231 O O . ILE A 1 288 ? 1.122 0.492 -13.957 1.00 93.19 288 ILE A O 1
ATOM 2235 N N . SER A 1 289 ? -1.119 0.531 -14.041 1.00 91.56 289 SER A N 1
ATOM 2236 C CA . SER A 1 289 ? -1.281 0.787 -12.610 1.00 91.56 289 SER A CA 1
ATOM 2237 C C . SER A 1 289 ? -2.038 -0.322 -11.890 1.00 91.56 289 SER A C 1
ATOM 2239 O O . SER A 1 289 ? -3.087 -0.785 -12.330 1.00 91.56 289 SER A O 1
ATOM 2241 N N . LEU A 1 290 ? -1.501 -0.743 -10.750 1.00 91.31 290 LEU A N 1
ATOM 2242 C CA . LEU A 1 290 ? -2.189 -1.572 -9.767 1.00 91.31 290 LEU A CA 1
ATOM 2243 C C . LEU A 1 290 ? -2.773 -0.649 -8.706 1.00 91.31 290 LEU A C 1
ATOM 2245 O O . LEU A 1 290 ? -2.014 0.042 -8.027 1.00 91.31 290 LEU A O 1
ATOM 2249 N N . HIS A 1 291 ? -4.094 -0.619 -8.560 1.00 88.50 291 HIS A N 1
ATOM 2250 C CA . HIS A 1 291 ? -4.745 0.309 -7.640 1.00 88.50 291 HIS A CA 1
ATOM 2251 C C . HIS A 1 291 ? -5.763 -0.367 -6.732 1.00 88.50 291 HIS A C 1
ATOM 2253 O O . HIS A 1 291 ? -6.378 -1.365 -7.086 1.00 88.50 291 HIS A O 1
ATOM 2259 N N . THR A 1 292 ? -5.926 0.195 -5.540 1.00 88.25 292 THR A N 1
ATOM 2260 C CA . THR A 1 292 ? -6.959 -0.165 -4.561 1.00 88.25 292 THR A CA 1
ATOM 2261 C C . THR A 1 292 ? -7.820 1.060 -4.300 1.00 88.25 292 THR A C 1
ATOM 2263 O O . THR A 1 292 ? -7.327 2.176 -4.428 1.00 88.25 292 THR A O 1
ATOM 2266 N N . ASP A 1 293 ? -9.068 0.869 -3.876 1.00 90.25 293 ASP A N 1
ATOM 2267 C CA . ASP A 1 293 ? -9.915 1.965 -3.399 1.00 90.25 293 ASP A CA 1
ATOM 2268 C C . ASP A 1 293 ? -9.614 2.251 -1.905 1.00 90.25 293 ASP A C 1
ATOM 2270 O O . ASP A 1 293 ? -10.027 1.470 -1.033 1.00 90.25 293 ASP A O 1
ATOM 2274 N N . PRO A 1 294 ? -8.890 3.342 -1.566 1.00 92.50 294 PRO A N 1
ATOM 2275 C CA . PRO A 1 294 ? -8.605 3.699 -0.175 1.00 92.50 294 PRO A CA 1
ATOM 2276 C C . PRO A 1 294 ? -9.863 4.023 0.639 1.00 92.50 294 PRO A C 1
ATOM 2278 O O . PRO A 1 294 ? -9.891 3.774 1.847 1.00 92.50 294 PRO A O 1
ATOM 2281 N N . TYR A 1 295 ? -10.925 4.531 0.009 1.00 94.25 295 TYR A N 1
ATOM 2282 C CA . TYR A 1 295 ? -12.182 4.807 0.697 1.00 94.25 295 TYR A CA 1
ATOM 2283 C C . TYR A 1 295 ? -12.837 3.502 1.157 1.00 94.25 295 TYR A C 1
ATOM 2285 O O . TYR A 1 295 ? -13.267 3.408 2.312 1.00 94.25 295 TYR A O 1
ATOM 2293 N N . GLN A 1 296 ? -12.867 2.461 0.309 1.00 94.38 296 GLN A N 1
ATOM 2294 C CA . GLN A 1 296 ? -13.373 1.150 0.741 1.00 94.38 296 GLN A CA 1
ATOM 2295 C C . GLN A 1 296 ? -12.520 0.559 1.864 1.00 94.38 296 GLN A C 1
ATOM 2297 O O . GLN A 1 296 ? -13.084 0.009 2.809 1.00 94.38 296 GLN A O 1
ATOM 2302 N N . LEU A 1 297 ? -11.193 0.707 1.817 1.00 95.69 297 LEU A N 1
ATOM 2303 C CA . LEU A 1 297 ? -10.317 0.272 2.910 1.00 95.69 297 LEU A CA 1
ATOM 2304 C C . LEU A 1 297 ? -10.699 0.955 4.228 1.00 95.69 297 LEU A C 1
ATOM 2306 O O . LEU A 1 297 ? -10.900 0.282 5.240 1.00 95.69 297 LEU A O 1
ATOM 2310 N N . GLY A 1 298 ? -10.909 2.272 4.204 1.00 97.19 298 GLY A N 1
ATOM 2311 C CA . GLY A 1 298 ? -11.388 3.017 5.365 1.00 97.19 298 GLY A CA 1
ATOM 2312 C C . GLY A 1 298 ? -12.766 2.565 5.858 1.00 97.19 298 GLY A C 1
ATOM 2313 O O . GLY A 1 298 ? -12.971 2.340 7.054 1.00 97.19 298 GLY A O 1
ATOM 2314 N N . ARG A 1 299 ? -13.713 2.357 4.942 1.00 97.56 299 ARG A N 1
ATOM 2315 C CA . ARG A 1 299 ? -15.051 1.849 5.266 1.00 97.56 299 ARG A CA 1
ATOM 2316 C C . ARG A 1 299 ? -14.994 0.470 5.924 1.00 97.56 299 ARG A C 1
ATOM 2318 O O . ARG A 1 299 ? -15.629 0.261 6.957 1.00 97.56 299 ARG A O 1
ATOM 2325 N N . HIS A 1 300 ? -14.238 -0.469 5.358 1.00 98.00 300 HIS A N 1
ATOM 2326 C CA . HIS A 1 300 ? -14.077 -1.807 5.926 1.00 98.00 300 HIS A CA 1
ATOM 2327 C C . HIS A 1 300 ? -13.392 -1.761 7.294 1.00 98.00 300 HIS A C 1
ATOM 2329 O O . HIS A 1 300 ? -13.818 -2.482 8.197 1.00 98.00 300 HIS A O 1
ATOM 2335 N N . ALA A 1 301 ? -12.410 -0.876 7.489 1.00 98.06 301 ALA A N 1
ATOM 2336 C CA . ALA A 1 301 ? -11.769 -0.669 8.786 1.00 98.06 301 ALA A CA 1
ATOM 2337 C C . ALA A 1 301 ? -12.781 -0.204 9.848 1.00 98.06 301 ALA A C 1
ATOM 2339 O O . ALA A 1 301 ? -12.871 -0.796 10.924 1.00 98.06 301 ALA A O 1
ATOM 2340 N N . ALA A 1 302 ? -13.615 0.789 9.527 1.00 97.50 302 ALA A N 1
ATOM 2341 C CA . ALA A 1 302 ? -14.669 1.258 10.425 1.00 97.50 302 ALA A CA 1
ATOM 2342 C C . ALA A 1 302 ? -15.708 0.170 10.753 1.00 97.50 302 ALA A C 1
ATOM 2344 O O . ALA A 1 302 ? -16.073 -0.006 11.917 1.00 97.50 302 ALA A O 1
ATOM 2345 N N . LEU A 1 303 ? -16.158 -0.596 9.756 1.00 96.69 303 LEU A N 1
ATOM 2346 C CA . LEU A 1 303 ? -17.087 -1.709 9.980 1.00 96.69 303 LEU A CA 1
ATOM 2347 C C . LEU A 1 303 ? -16.462 -2.798 10.860 1.00 96.69 303 LEU A C 1
ATOM 2349 O O . LEU A 1 303 ? -17.126 -3.325 11.757 1.00 96.69 303 LEU A O 1
ATOM 2353 N N . ARG A 1 304 ? -15.183 -3.125 10.634 1.00 96.94 304 ARG A N 1
ATOM 2354 C CA . ARG A 1 304 ? -14.503 -4.181 11.382 1.00 96.94 304 ARG A CA 1
ATOM 2355 C C . ARG A 1 304 ? -14.272 -3.792 12.837 1.00 96.94 304 ARG A C 1
ATOM 2357 O O . ARG A 1 304 ? -14.588 -4.600 13.708 1.00 96.94 304 ARG A O 1
ATOM 2364 N N . ILE A 1 305 ? -13.814 -2.568 13.124 1.00 96.44 305 ILE A N 1
ATOM 2365 C CA . ILE A 1 305 ? -13.643 -2.134 14.520 1.00 96.44 305 ILE A CA 1
ATOM 2366 C C . ILE A 1 305 ? -14.986 -2.107 15.257 1.00 96.44 305 ILE A C 1
ATOM 2368 O O . ILE A 1 305 ? -15.074 -2.617 16.368 1.00 96.44 305 ILE A O 1
ATOM 2372 N N . GLN A 1 306 ? -16.061 -1.619 14.629 1.00 94.62 306 GLN A N 1
ATOM 2373 C CA . GLN A 1 306 ? -17.398 -1.636 15.233 1.00 94.62 306 GLN A CA 1
ATOM 2374 C C . GLN A 1 306 ? -17.869 -3.057 15.550 1.00 94.62 306 GLN A C 1
ATOM 2376 O O . GLN A 1 306 ? -18.452 -3.297 16.608 1.00 94.62 306 GLN A O 1
ATOM 2381 N N . HIS A 1 307 ? -17.623 -4.003 14.640 1.00 94.75 307 HIS A N 1
ATOM 2382 C CA . HIS A 1 307 ? -17.953 -5.402 14.873 1.00 94.75 307 HIS A CA 1
ATOM 2383 C C . HIS A 1 307 ? -17.149 -5.971 16.045 1.00 94.75 307 HIS A C 1
ATOM 2385 O O . HIS A 1 307 ? -17.733 -6.578 16.943 1.00 94.75 307 HIS A O 1
ATOM 2391 N N . LYS A 1 308 ? -15.832 -5.739 16.061 1.00 94.31 308 LYS A N 1
ATOM 2392 C CA . LYS A 1 308 ? -14.933 -6.244 17.100 1.00 94.31 308 LYS A CA 1
ATOM 2393 C C . LYS A 1 308 ? -15.262 -5.678 18.482 1.00 94.31 308 LYS A C 1
ATOM 2395 O O . LYS A 1 308 ? -15.202 -6.413 19.458 1.00 94.31 308 LYS A O 1
ATOM 2400 N N . LEU A 1 309 ? -15.688 -4.417 18.568 1.00 93.12 309 LEU A N 1
ATOM 2401 C CA . LEU A 1 309 ? -16.150 -3.810 19.823 1.00 93.12 309 LEU A CA 1
ATOM 2402 C C . LEU A 1 309 ? -17.380 -4.514 20.407 1.00 93.12 309 LEU A C 1
ATOM 2404 O O . LEU A 1 309 ? -17.484 -4.668 21.620 1.00 93.12 309 LEU A O 1
ATOM 2408 N N . ARG A 1 310 ? -18.300 -4.979 19.553 1.00 92.44 310 ARG A N 1
ATOM 2409 C CA . ARG A 1 310 ? -19.487 -5.743 19.978 1.00 92.44 310 ARG A CA 1
ATOM 2410 C C . ARG A 1 310 ? -19.175 -7.211 20.268 1.00 92.44 310 ARG A C 1
ATOM 2412 O O . ARG A 1 310 ? -19.885 -7.833 21.053 1.00 92.44 310 ARG A O 1
ATOM 2419 N N . HIS A 1 311 ? -18.115 -7.750 19.665 1.00 93.31 311 HIS A N 1
ATOM 2420 C CA . HIS A 1 311 ? -17.693 -9.144 19.814 1.00 93.31 311 HIS A CA 1
ATOM 2421 C C . HIS A 1 311 ? -16.188 -9.253 20.136 1.00 93.31 311 HIS A C 1
ATOM 2423 O O . HIS A 1 311 ? -15.422 -9.779 19.326 1.00 93.31 311 HIS A O 1
ATOM 2429 N N . PRO A 1 312 ? -15.728 -8.800 21.322 1.00 87.88 312 PRO A N 1
ATOM 2430 C CA . PRO A 1 312 ? -14.293 -8.714 21.626 1.00 87.88 312 PRO A CA 1
ATOM 2431 C C . PRO A 1 312 ? -13.546 -10.053 21.564 1.00 87.88 312 PRO A C 1
ATOM 2433 O O . PRO A 1 312 ? -12.355 -10.082 21.265 1.00 87.88 312 PRO A O 1
ATOM 2436 N N . ASN A 1 313 ? -14.257 -11.158 21.809 1.00 88.94 313 ASN A N 1
ATOM 2437 C CA . ASN A 1 313 ? -13.704 -12.514 21.845 1.00 88.94 313 ASN A CA 1
ATOM 2438 C C . ASN A 1 313 ? -13.767 -13.244 20.492 1.00 88.94 313 ASN A C 1
ATOM 2440 O O . ASN A 1 313 ? -13.367 -14.405 20.418 1.00 88.94 313 ASN A O 1
ATOM 2444 N N . GLU A 1 314 ? -14.299 -12.616 19.437 1.00 92.81 314 GLU A N 1
ATOM 2445 C CA . GLU A 1 314 ? -14.289 -13.217 18.101 1.00 92.81 314 GLU A CA 1
ATOM 2446 C C . GLU A 1 314 ? -12.842 -13.398 17.622 1.00 92.81 314 GLU A C 1
ATOM 2448 O O . GLU A 1 314 ? -11.977 -12.558 17.896 1.00 92.81 314 GLU A O 1
ATOM 2453 N N . ALA A 1 315 ? -12.579 -14.482 16.891 1.00 92.56 315 ALA A N 1
ATOM 2454 C CA . ALA A 1 315 ? -11.288 -14.693 16.253 1.00 92.56 315 ALA A CA 1
ATOM 2455 C C . ALA A 1 315 ? -10.927 -13.509 15.325 1.00 92.56 315 ALA A C 1
ATOM 2457 O O . ALA A 1 315 ? -11.823 -12.863 14.773 1.00 92.56 315 ALA A O 1
ATOM 2458 N N . PRO A 1 316 ? -9.630 -13.206 15.152 1.00 93.88 316 PRO A N 1
ATOM 2459 C CA . PRO A 1 316 ? -9.183 -12.193 14.205 1.00 93.88 316 PRO A CA 1
ATOM 2460 C C . PRO A 1 316 ? -9.685 -12.459 12.783 1.00 93.88 316 PRO A C 1
ATOM 2462 O O . PRO A 1 316 ? -9.633 -13.592 12.303 1.00 93.88 316 PRO A O 1
ATOM 2465 N N . VAL A 1 317 ? -10.142 -11.408 12.103 1.00 94.50 317 VAL A N 1
ATOM 2466 C CA . VAL A 1 317 ? -10.578 -11.460 10.703 1.00 94.50 317 VAL A CA 1
ATOM 2467 C C . VAL A 1 317 ? -9.673 -10.582 9.854 1.00 94.50 317 VAL A C 1
ATOM 2469 O O . VAL A 1 317 ? -9.443 -9.417 10.182 1.00 94.50 317 VAL A O 1
ATOM 2472 N N . HIS A 1 318 ? -9.212 -11.115 8.722 1.00 94.69 318 HIS A N 1
ATOM 2473 C CA . HIS A 1 318 ? -8.535 -10.331 7.693 1.00 94.69 318 HIS A CA 1
ATOM 2474 C C . HIS A 1 318 ? -9.495 -10.058 6.542 1.00 94.69 318 HIS A C 1
ATOM 2476 O O . HIS A 1 318 ? -9.969 -10.973 5.870 1.00 94.69 318 HIS A O 1
ATOM 2482 N N . THR A 1 319 ? -9.782 -8.784 6.317 1.00 95.00 319 THR A N 1
ATOM 2483 C CA . THR A 1 319 ? -10.537 -8.311 5.161 1.00 95.00 319 THR A CA 1
ATOM 2484 C C . THR A 1 319 ? -9.554 -7.817 4.113 1.00 95.00 319 THR A C 1
ATOM 2486 O O . THR A 1 319 ? -8.781 -6.899 4.377 1.00 95.00 319 THR A O 1
ATOM 2489 N N . VAL A 1 320 ? -9.590 -8.412 2.925 1.00 93.88 320 VAL A N 1
ATOM 2490 C CA . VAL A 1 320 ? -8.752 -8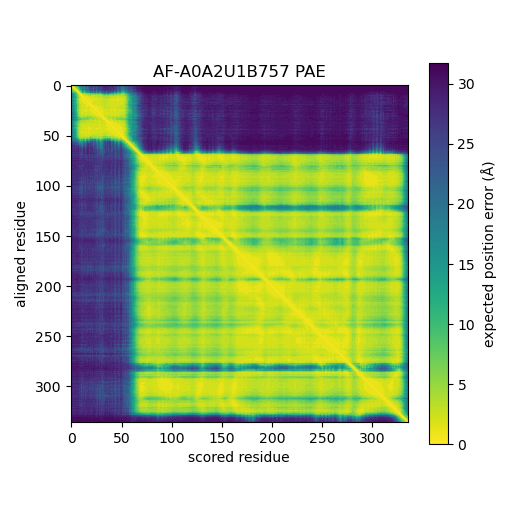.001 1.796 1.00 93.88 320 VAL A CA 1
ATOM 2491 C C . VAL A 1 320 ? -9.591 -7.146 0.854 1.00 93.88 320 VAL A C 1
ATOM 2493 O O . VAL A 1 320 ? -10.600 -7.608 0.323 1.00 93.88 320 VAL A O 1
ATOM 2496 N N . VAL A 1 321 ? -9.181 -5.897 0.656 1.00 93.12 321 VAL A N 1
ATOM 2497 C CA . VAL A 1 321 ? -9.732 -5.016 -0.374 1.00 93.12 321 VAL A CA 1
ATOM 2498 C C . VAL A 1 321 ? -9.071 -5.383 -1.706 1.00 93.12 321 VAL A C 1
ATOM 2500 O O . VAL A 1 321 ? -7.842 -5.496 -1.760 1.00 93.12 321 VAL A O 1
ATOM 2503 N N . PRO A 1 322 ? -9.855 -5.623 -2.772 1.00 88.69 322 PRO A N 1
ATOM 2504 C CA . PRO A 1 322 ? -9.308 -6.044 -4.052 1.00 88.69 322 PRO A CA 1
ATOM 2505 C C . PRO A 1 322 ? -8.445 -4.943 -4.671 1.00 88.69 322 PRO A C 1
ATOM 2507 O O . PRO A 1 322 ? -8.789 -3.761 -4.621 1.00 88.69 322 PRO A O 1
ATOM 2510 N N . MET A 1 323 ? -7.348 -5.359 -5.300 1.00 90.81 323 MET A N 1
ATOM 2511 C CA . MET A 1 323 ? -6.564 -4.504 -6.184 1.00 90.81 323 MET A CA 1
ATOM 2512 C C . MET A 1 323 ? -6.961 -4.773 -7.631 1.00 90.81 323 MET A C 1
ATOM 2514 O O . MET A 1 323 ? -7.246 -5.909 -7.999 1.00 90.81 323 MET A O 1
ATOM 2518 N N . VAL A 1 324 ? -6.969 -3.729 -8.449 1.00 90.25 324 VAL A N 1
ATOM 2519 C CA . VAL A 1 324 ? -7.361 -3.785 -9.854 1.00 90.25 324 VAL A CA 1
ATOM 2520 C C . VAL A 1 324 ? -6.182 -3.353 -10.719 1.00 90.25 324 VAL A C 1
ATOM 2522 O O . VAL A 1 324 ? -5.538 -2.332 -10.462 1.00 90.25 324 VAL A O 1
ATOM 2525 N N . LEU A 1 325 ? -5.902 -4.139 -11.757 1.00 91.31 325 LEU A N 1
ATOM 2526 C CA . LEU A 1 325 ? -4.929 -3.812 -12.792 1.00 91.31 325 LEU A CA 1
ATOM 2527 C C . LEU A 1 325 ? -5.589 -2.938 -13.866 1.00 91.31 325 LEU A C 1
ATOM 2529 O O . LEU A 1 325 ? -6.483 -3.389 -14.578 1.00 91.31 325 LEU A O 1
ATOM 2533 N N . THR A 1 326 ? -5.115 -1.705 -14.012 1.00 90.06 326 THR A N 1
ATOM 2534 C CA . THR A 1 326 ? -5.473 -0.806 -15.115 1.00 90.06 326 THR A CA 1
ATOM 2535 C C . THR A 1 326 ? -4.342 -0.777 -16.123 1.00 90.06 326 THR A C 1
ATOM 2537 O O . THR A 1 326 ? -3.184 -0.533 -15.779 1.00 90.06 326 THR A O 1
ATOM 2540 N N . THR A 1 327 ? -4.678 -0.991 -17.387 1.00 87.81 327 THR A N 1
ATOM 2541 C CA . THR A 1 327 ? -3.726 -0.951 -18.495 1.00 87.81 327 THR A CA 1
ATOM 2542 C C . THR A 1 327 ? -3.981 0.274 -19.371 1.00 87.81 327 THR A C 1
ATOM 2544 O O . THR A 1 327 ? -5.123 0.737 -19.454 1.00 87.81 327 THR A O 1
ATOM 2547 N N . PRO A 1 328 ? -2.949 0.787 -20.063 1.00 80.44 328 PRO A N 1
ATOM 2548 C CA . PRO A 1 328 ? -3.138 1.704 -21.178 1.00 80.44 328 PRO A CA 1
ATOM 2549 C C . PRO A 1 328 ? -4.194 1.176 -22.157 1.00 80.44 328 PRO A C 1
ATOM 2551 O O . PRO A 1 328 ? -4.235 -0.041 -22.378 1.00 80.44 328 PRO A O 1
ATOM 2554 N N . PRO A 1 329 ? -5.037 2.041 -22.749 1.00 73.56 329 PRO A N 1
ATOM 2555 C CA . PRO A 1 329 ? -5.919 1.616 -23.827 1.00 73.56 329 PRO A CA 1
ATOM 2556 C C . PRO A 1 329 ? -5.071 1.013 -24.950 1.00 73.56 329 PRO A C 1
ATOM 2558 O O . PRO A 1 329 ? -4.073 1.604 -25.365 1.00 73.56 329 PRO A O 1
ATOM 2561 N N . GLU A 1 330 ? -5.449 -0.176 -25.420 1.00 64.88 330 GLU A N 1
ATOM 2562 C CA . GLU A 1 330 ? -4.782 -0.796 -26.560 1.00 64.88 330 GLU A CA 1
ATOM 2563 C C . GLU A 1 330 ? -4.916 0.146 -27.760 1.00 64.88 330 GLU A C 1
ATOM 2565 O O . GLU A 1 330 ? -6.018 0.564 -28.129 1.00 64.88 330 GLU A O 1
ATOM 2570 N N . SER A 1 331 ? -3.790 0.534 -28.359 1.00 52.78 331 SER A N 1
ATOM 2571 C CA . SER A 1 331 ? -3.827 1.219 -29.640 1.00 52.78 331 SER A CA 1
ATOM 2572 C C . SER A 1 331 ? -4.427 0.240 -30.646 1.00 52.78 331 SER A C 1
ATOM 2574 O O . SER A 1 331 ? -3.828 -0.793 -30.948 1.00 52.78 331 SER A O 1
ATOM 2576 N N . ASN A 1 332 ? -5.633 0.547 -31.139 1.00 38.66 332 ASN A N 1
ATOM 2577 C CA . ASN A 1 332 ? -6.265 -0.158 -32.252 1.00 38.66 332 ASN A CA 1
ATOM 2578 C C . ASN A 1 332 ? -5.327 -0.100 -33.465 1.00 38.66 332 ASN A C 1
ATOM 2580 O O . ASN A 1 332 ? -5.403 0.796 -34.300 1.00 38.66 332 ASN A O 1
ATOM 2584 N N . SER A 1 333 ? -4.418 -1.060 -33.548 1.00 43.94 333 SER A N 1
ATOM 2585 C CA . SER A 1 333 ? -3.458 -1.233 -34.628 1.00 43.94 333 SER A CA 1
ATOM 2586 C C . SER A 1 333 ? -3.960 -2.306 -35.586 1.00 43.94 333 SER A C 1
ATOM 2588 O O . SER A 1 333 ? -3.215 -3.178 -35.990 1.00 43.94 333 SER A O 1
ATOM 2590 N N . HIS A 1 334 ? -5.236 -2.224 -35.971 1.00 39.94 334 HIS A N 1
ATOM 2591 C CA . HIS A 1 334 ? -5.792 -2.907 -37.136 1.00 39.94 334 HIS A CA 1
ATOM 2592 C C . HIS A 1 334 ? -7.008 -2.119 -37.630 1.00 39.94 334 HIS A C 1
ATOM 2594 O O . HIS A 1 334 ? -8.064 -2.198 -37.019 1.00 39.94 334 HIS A O 1
ATOM 2600 N N . VAL A 1 335 ? -6.832 -1.311 -38.680 1.00 39.53 335 VAL A N 1
ATOM 2601 C CA . VAL A 1 335 ? -7.525 -1.401 -39.983 1.00 39.53 335 VAL A CA 1
ATOM 2602 C C . VAL A 1 335 ? -6.868 -0.359 -40.893 1.00 39.53 335 VAL A C 1
ATOM 2604 O O . VAL A 1 335 ? -7.186 0.827 -40.822 1.00 39.53 335 VAL A O 1
ATOM 2607 N N . SER A 1 336 ? -5.942 -0.802 -41.739 1.00 35.38 336 SER A N 1
ATOM 2608 C CA . SER A 1 336 ? -5.685 -0.291 -43.095 1.00 35.38 336 SER A CA 1
ATOM 2609 C C . SER A 1 336 ? -4.855 -1.331 -43.830 1.00 35.38 336 SER A C 1
ATOM 2611 O O . SER A 1 336 ? -3.830 -1.754 -43.254 1.00 35.38 336 SER A O 1
#

Nearest PDB structures (foldseek):
  3h5o-assembly1_A  TM=7.954E-01  e=6.234E-13  Chromobacterium violaceum
  4kmr-assembly1_A  TM=7.875E-01  e=2.781E-12  Sanguibacter keddieii DSM 10542
  4o5a-assembly1_A-2  TM=7.882E-01  e=2.946E-12  Bifidobacterium animalis subsp. lactis DSM 10140
  3jy6-assembly1_B  TM=7.913E-01  e=1.236E-09  Levilactobacillus brevis ATCC 367
  3gyb-assembly1_B  TM=6.717E-01  e=2.771E-10  Corynebacterium glutamicum

Mean predicted aligned error: 12.1 Å

Sequence (336 aa):
MAIRRNGNAVNMTDVALKAGVSQSTVSRVLNNQPGISRHTRTTVLETLRQLGYKTNSGHAKSEAEETAAVSLVMCPLPEQNDPFALEYFATVASGIRETLEKVGARLRLQTLPAGAAELPGATTAEGVILLGFPSEELRAALRKQHIVYIIASGDIYSSTEDMVTVNNFEASVEACRYLLRRGIRRIGFLMAPFGLERYAGFQMELLRNSLNVRPEDFRLQPNTQLPTFIEAIHHWIAEKDLPEALVVSHIDAARAIKTMLLLNGFRIPEDIQLVAFDHHPGTCSEIISLHTDPYQLGRHAALRIQHKLRHPNEAPVHTVVPMVLTTPPESNSHVS

Solvent-accessible surface area (backbone atoms only — not comparable to full-atom values): 18888 Å² total; per-residue (Å²): 139,88,81,88,78,85,85,79,71,64,50,64,62,60,41,10,65,73,48,74,50,52,50,67,53,48,51,34,53,69,65,69,51,86,92,66,56,70,67,62,46,49,48,43,56,51,36,34,59,77,63,65,50,73,80,93,62,87,88,64,84,67,95,70,68,90,48,55,32,34,31,42,36,37,21,33,56,86,86,43,87,59,52,65,78,38,64,60,53,37,35,20,51,48,22,24,46,61,53,32,50,78,72,59,30,43,76,43,82,45,77,51,62,51,70,43,49,60,74,90,69,85,81,87,48,66,33,36,40,38,32,56,52,71,31,72,51,25,54,49,45,35,58,76,68,69,52,48,61,31,40,38,24,68,75,64,87,75,93,79,50,29,32,27,30,42,54,47,33,61,46,23,30,52,53,39,53,53,43,46,74,73,67,48,79,46,59,21,38,45,31,27,78,73,34,52,50,35,49,50,17,33,50,53,51,34,47,76,70,77,36,78,76,50,77,91,35,54,44,80,38,97,50,86,55,56,68,58,55,56,61,62,50,48,58,35,63,74,69,69,64,66,42,48,24,39,39,28,58,32,44,68,47,39,52,52,48,50,53,52,40,47,77,70,73,47,48,74,54,84,64,32,32,44,34,22,34,40,65,62,86,84,81,51,63,67,40,30,31,41,25,40,60,36,38,58,46,13,32,50,39,37,54,48,47,58,50,39,70,79,39,75,86,57,78,63,50,77,46,70,46,71,61,45,82,46,68,42,79,78,76,83,85,77,90,131

Radius of gyration: 29.11 Å; Cα contacts (8 Å, |Δi|>4): 557; chains: 1; bounding box: 68×77×88 Å

InterPro domains:
  IPR000843 LacI-type HTH domain [PF00356] (12-56)
  IPR000843 LacI-type HTH domain [PS50932] (10-56)
  IPR000843 LacI-type HTH domain [SM00354] (9-82)
  IPR000843 LacI-type HTH domain [cd01392] (14-56)
  IPR010982 Lambda repressor-like, DNA-binding domain superfamily [G3DSA:1.10.260.40] (2-65)
  IPR010982 Lambda repressor-like, DNA-binding domain superfamily [SSF47413] (9-57)
  IPR028082 Periplasmic binding protein-like I [SSF53822] (87-325)
  IPR046335 Transcriptional regulator LacI/GalR-like, sensor domain [PF13377] (177-323)